Protein AF-A0AAW5TT42-F1 (afdb_monomer_lite)

pLDDT: mean 74.83, std 15.09, range [21.56, 93.44]

Structure (mmCIF, N/CA/C/O backbone):
data_AF-A0AAW5TT42-F1
#
_entry.id   AF-A0AAW5TT42-F1
#
loop_
_atom_site.group_PDB
_atom_site.id
_atom_site.type_symbol
_atom_site.label_atom_id
_atom_site.label_alt_id
_atom_site.label_comp_id
_atom_site.label_asym_id
_atom_site.label_entity_id
_atom_site.label_seq_id
_atom_site.pdbx_PDB_ins_code
_atom_site.Cartn_x
_atom_site.Cartn_y
_atom_site.Cartn_z
_atom_site.occupancy
_atom_site.B_iso_or_equiv
_atom_site.auth_seq_id
_atom_site.auth_comp_id
_atom_site.auth_asym_id
_atom_site.auth_atom_id
_atom_site.pdbx_PDB_model_num
ATOM 1 N N . MET A 1 1 ? 20.455 -39.032 -8.669 1.00 25.75 1 MET A N 1
ATOM 2 C CA . MET A 1 1 ? 20.281 -38.408 -9.997 1.00 25.75 1 MET A CA 1
ATOM 3 C C . MET A 1 1 ? 20.675 -36.947 -9.840 1.00 25.75 1 MET A C 1
ATOM 5 O O . MET A 1 1 ? 19.928 -36.200 -9.223 1.00 25.75 1 MET A O 1
ATOM 9 N N . LEU A 1 2 ? 21.902 -36.592 -10.230 1.00 21.56 2 LEU A N 1
ATOM 10 C CA . LEU A 1 2 ? 22.428 -35.228 -10.109 1.00 21.56 2 LEU A CA 1
ATOM 11 C C . LEU A 1 2 ? 21.665 -34.349 -11.104 1.00 21.56 2 LEU A C 1
ATOM 13 O O . LEU A 1 2 ? 21.761 -34.559 -12.312 1.00 21.56 2 LEU A O 1
ATOM 17 N N . ARG A 1 3 ? 20.821 -33.451 -10.590 1.00 27.52 3 ARG A N 1
ATOM 18 C CA . ARG A 1 3 ? 20.112 -32.472 -11.415 1.00 27.52 3 ARG A CA 1
ATOM 19 C C . ARG A 1 3 ? 21.132 -31.438 -11.877 1.00 27.52 3 ARG A C 1
ATOM 21 O O . ARG A 1 3 ? 21.896 -30.922 -11.074 1.00 27.52 3 ARG A O 1
ATOM 28 N N . TYR A 1 4 ? 21.160 -31.200 -13.180 1.00 29.39 4 TYR A N 1
ATOM 29 C CA . TYR A 1 4 ? 22.015 -30.207 -13.813 1.00 29.39 4 TYR A CA 1
ATOM 30 C C . TYR A 1 4 ? 21.526 -28.809 -13.401 1.00 29.39 4 TYR A C 1
ATOM 32 O O . TYR A 1 4 ? 20.490 -28.366 -13.896 1.00 29.39 4 TYR A O 1
ATOM 40 N N . GLU A 1 5 ? 22.231 -28.127 -12.501 1.00 37.03 5 GLU A N 1
ATOM 41 C CA . GLU A 1 5 ? 21.988 -26.713 -12.188 1.00 37.03 5 GLU A CA 1
ATOM 42 C C . GLU A 1 5 ? 22.697 -25.842 -13.245 1.00 37.03 5 GLU A C 1
ATOM 44 O O . GLU A 1 5 ? 23.899 -26.005 -13.456 1.00 37.03 5 GLU A O 1
ATOM 49 N N . PRO A 1 6 ? 21.995 -24.978 -14.003 1.00 43.75 6 PRO A N 1
ATOM 50 C CA . PRO A 1 6 ? 22.651 -24.056 -14.931 1.00 43.75 6 PRO A CA 1
ATOM 51 C C . PRO A 1 6 ? 23.451 -22.982 -14.175 1.00 43.75 6 PRO A C 1
ATOM 53 O O . PRO A 1 6 ? 22.920 -22.352 -13.269 1.00 43.75 6 PRO A O 1
ATOM 56 N N . GLU A 1 7 ? 24.694 -22.724 -14.594 1.00 54.62 7 GLU A N 1
ATOM 57 C CA . GLU A 1 7 ? 25.619 -21.787 -13.925 1.00 54.62 7 GLU A CA 1
ATOM 58 C C . GLU A 1 7 ? 25.230 -20.295 -14.036 1.00 54.62 7 GLU A C 1
ATOM 60 O O . GLU A 1 7 ? 25.733 -19.483 -13.266 1.00 54.62 7 GLU A O 1
ATOM 65 N N . ASN A 1 8 ? 24.353 -19.901 -14.975 1.00 61.50 8 ASN A N 1
ATOM 66 C CA . ASN A 1 8 ? 23.820 -18.535 -15.070 1.00 61.50 8 ASN A CA 1
ATOM 67 C C . ASN A 1 8 ? 22.490 -18.461 -15.856 1.00 61.50 8 ASN A C 1
ATOM 69 O O . ASN A 1 8 ? 22.114 -19.391 -16.578 1.00 61.50 8 ASN A O 1
ATOM 73 N N . ILE A 1 9 ? 21.795 -17.322 -15.732 1.00 66.75 9 ILE A N 1
ATOM 74 C CA . ILE A 1 9 ? 20.509 -17.033 -16.392 1.00 66.75 9 ILE A CA 1
ATOM 75 C C . ILE A 1 9 ? 20.561 -17.198 -17.912 1.00 66.75 9 I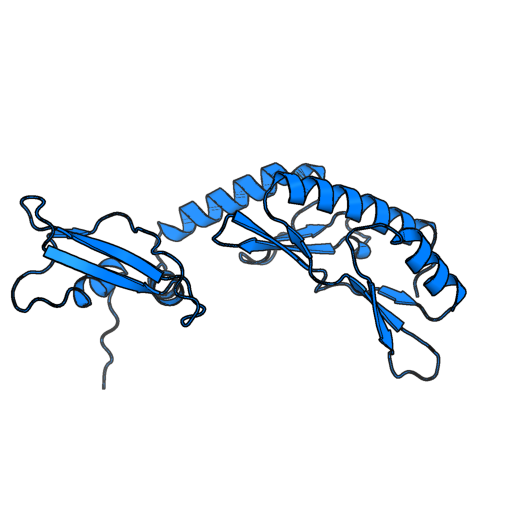LE A C 1
ATOM 77 O O . ILE A 1 9 ? 19.624 -17.721 -18.508 1.00 66.75 9 ILE A O 1
ATOM 81 N N . MET A 1 10 ? 21.681 -16.834 -18.537 1.00 63.88 10 MET A N 1
ATOM 82 C CA . MET A 1 10 ? 21.854 -16.931 -19.984 1.00 63.88 10 MET A CA 1
ATOM 83 C C . MET A 1 10 ? 21.899 -18.386 -20.443 1.00 63.88 10 MET A C 1
ATOM 85 O O . MET A 1 10 ? 21.169 -18.757 -21.351 1.00 63.88 10 MET A O 1
ATOM 89 N N . ASN A 1 11 ? 22.655 -19.247 -19.764 1.00 68.88 11 ASN A N 1
ATOM 90 C CA . ASN A 1 11 ? 22.711 -20.679 -20.054 1.00 68.88 11 ASN A CA 1
ATOM 91 C C . ASN A 1 11 ? 21.345 -21.353 -19.866 1.00 68.88 11 ASN A C 1
ATOM 93 O O . ASN A 1 11 ? 21.006 -22.284 -20.594 1.00 68.88 11 ASN A O 1
ATOM 97 N N . ALA A 1 12 ? 20.554 -20.887 -18.897 1.00 71.69 12 ALA A N 1
ATOM 98 C CA . ALA A 1 12 ? 19.204 -21.387 -18.665 1.00 71.69 12 ALA A CA 1
ATOM 99 C C . ALA A 1 12 ? 18.216 -20.922 -19.753 1.00 71.69 12 ALA A C 1
ATOM 101 O O . ALA A 1 12 ? 17.403 -21.721 -20.214 1.00 71.69 12 ALA A O 1
ATOM 102 N N . LEU A 1 13 ? 18.319 -19.667 -20.207 1.00 70.56 13 LEU A N 1
ATOM 103 C CA . LEU A 1 13 ? 17.523 -19.131 -21.317 1.00 70.56 13 LEU A CA 1
ATOM 104 C C . LEU A 1 13 ? 17.877 -19.802 -22.649 1.00 70.56 13 LEU A C 1
ATOM 106 O O . LEU A 1 13 ? 16.973 -20.182 -23.389 1.00 70.56 13 LEU A O 1
ATOM 110 N N . LEU A 1 14 ? 19.169 -20.007 -22.927 1.00 69.81 14 LEU A N 1
ATOM 111 C CA . LEU A 1 14 ? 19.671 -20.634 -24.155 1.00 69.81 14 LEU A CA 1
ATOM 112 C C . LEU A 1 14 ? 19.163 -22.075 -24.327 1.00 69.81 14 LEU A C 1
ATOM 114 O O . LEU A 1 14 ? 18.860 -22.478 -25.445 1.00 69.81 14 LEU A O 1
ATOM 118 N N . LYS A 1 15 ? 18.981 -22.826 -23.231 1.00 71.50 15 LYS A N 1
ATOM 119 C CA . LYS A 1 15 ? 18.387 -24.179 -23.254 1.00 71.50 15 LYS A CA 1
ATOM 120 C C . LYS A 1 15 ? 16.928 -24.215 -23.711 1.00 71.50 15 LYS A C 1
ATOM 122 O O . LYS A 1 15 ? 16.459 -25.272 -24.115 1.00 71.50 15 LYS A O 1
ATOM 127 N N . ASN A 1 16 ? 16.213 -23.095 -23.619 1.00 69.19 16 ASN A N 1
ATOM 128 C CA . ASN A 1 16 ? 14.803 -23.015 -23.997 1.00 69.19 16 ASN A CA 1
ATOM 129 C C . ASN A 1 16 ? 14.600 -22.623 -25.469 1.00 69.19 16 ASN A C 1
ATOM 131 O O . ASN A 1 16 ? 13.463 -22.623 -25.940 1.00 69.19 16 ASN A O 1
ATOM 135 N N . PHE A 1 17 ? 15.668 -22.299 -26.206 1.00 68.75 17 PHE A N 1
ATOM 136 C CA . PHE A 1 17 ? 15.601 -22.117 -27.654 1.00 68.75 17 PHE A CA 1
ATOM 137 C C . PHE A 1 17 ? 15.629 -23.501 -28.318 1.00 68.75 17 PHE A C 1
ATOM 139 O O . PHE A 1 17 ? 16.686 -24.084 -28.535 1.00 68.75 17 PHE A O 1
ATOM 146 N N . ASN A 1 18 ? 14.440 -24.050 -28.588 1.00 57.88 18 ASN A N 1
ATOM 147 C CA . ASN A 1 18 ? 14.251 -25.338 -29.261 1.00 57.88 18 ASN A CA 1
ATOM 148 C C . ASN A 1 18 ? 14.661 -25.259 -30.741 1.00 57.88 18 ASN A C 1
ATOM 150 O O . ASN A 1 18 ? 13.811 -25.099 -31.618 1.00 57.88 18 ASN A O 1
ATOM 154 N N . SER A 1 19 ? 15.946 -25.419 -31.040 1.00 55.06 19 SER A N 1
ATOM 155 C CA . SER A 1 19 ? 16.355 -25.862 -32.372 1.00 55.06 19 SER A CA 1
ATOM 156 C C . SER A 1 19 ? 17.513 -26.843 -32.260 1.00 55.06 19 SER A C 1
ATOM 158 O O . SER A 1 19 ? 18.465 -26.598 -31.521 1.00 55.06 19 SER A O 1
ATOM 160 N N . ASP A 1 20 ? 17.409 -27.958 -32.979 1.00 57.41 20 ASP A N 1
ATOM 161 C CA . ASP A 1 20 ? 18.360 -29.069 -32.911 1.00 57.41 20 ASP A CA 1
ATOM 162 C C . ASP A 1 20 ? 19.774 -28.715 -33.415 1.00 57.41 20 ASP A C 1
ATOM 164 O O . ASP A 1 20 ? 20.667 -29.530 -33.234 1.00 57.41 20 ASP A O 1
ATOM 168 N N . ASP A 1 21 ? 20.035 -27.516 -33.964 1.00 56.22 21 ASP A N 1
ATOM 169 C CA . ASP A 1 21 ? 21.347 -27.212 -34.570 1.00 56.22 21 ASP A CA 1
ATOM 170 C C . ASP A 1 21 ? 21.880 -25.769 -34.410 1.00 56.22 21 ASP A C 1
ATOM 172 O O . ASP A 1 21 ? 22.948 -25.455 -34.942 1.00 56.22 21 ASP A O 1
ATOM 176 N N . ALA A 1 22 ? 21.225 -24.871 -33.661 1.00 61.81 22 ALA A N 1
ATOM 177 C CA . ALA A 1 22 ? 21.775 -23.525 -33.447 1.00 61.81 22 ALA A CA 1
ATOM 178 C C . ALA A 1 22 ? 21.427 -22.924 -32.078 1.00 61.81 22 ALA A C 1
ATOM 180 O O . ALA A 1 22 ? 20.285 -22.558 -31.801 1.00 61.81 22 ALA A O 1
ATOM 181 N N . LEU A 1 23 ? 22.451 -22.760 -31.234 1.00 67.94 23 LEU A N 1
ATOM 182 C CA . LEU A 1 23 ? 22.373 -21.908 -30.049 1.00 67.94 23 LEU A CA 1
ATOM 183 C C . LEU A 1 23 ? 22.480 -20.429 -30.466 1.00 67.94 23 LEU A C 1
ATOM 185 O O . L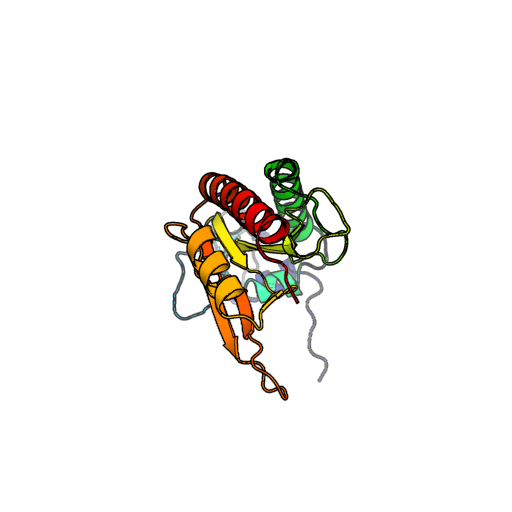EU A 1 23 ? 23.327 -20.105 -31.304 1.00 67.94 23 LEU A O 1
ATOM 189 N N . PRO A 1 24 ? 21.682 -19.521 -29.873 1.00 69.06 24 PRO A N 1
ATOM 190 C CA . PRO A 1 24 ? 21.819 -18.086 -30.110 1.00 69.06 24 PRO A CA 1
ATOM 191 C C . PRO A 1 24 ? 23.231 -17.584 -29.808 1.00 69.06 24 PRO A C 1
ATOM 193 O O . PRO A 1 24 ? 23.804 -17.916 -28.770 1.00 69.06 24 PRO A O 1
ATOM 196 N N . PHE A 1 25 ? 23.769 -16.735 -30.687 1.00 66.00 25 PHE A N 1
ATOM 197 C CA . PHE A 1 25 ? 25.016 -16.008 -30.434 1.00 66.00 25 PHE A CA 1
ATOM 198 C C . PHE A 1 25 ? 24.776 -14.814 -29.499 1.00 66.00 25 PHE A C 1
ATOM 200 O O . PHE A 1 25 ? 25.620 -14.478 -28.671 1.00 66.00 25 PHE A O 1
ATOM 207 N N . TYR A 1 26 ? 23.600 -14.191 -29.609 1.00 62.78 26 TYR A N 1
ATOM 208 C CA . TYR A 1 26 ? 23.146 -13.096 -28.755 1.00 62.78 26 TYR A CA 1
ATOM 209 C C . TYR A 1 26 ? 21.654 -13.253 -28.431 1.00 62.78 26 TYR A C 1
ATOM 211 O O . TYR A 1 26 ? 20.886 -13.778 -29.238 1.00 62.78 26 TYR A O 1
ATOM 219 N N . VAL A 1 27 ? 21.240 -12.786 -27.252 1.00 69.31 27 VAL A N 1
ATOM 220 C CA . VAL A 1 27 ? 19.839 -12.753 -26.809 1.00 69.31 27 VAL A CA 1
ATOM 221 C C . VAL A 1 27 ? 19.458 -11.301 -26.528 1.00 69.31 27 VAL A C 1
ATOM 223 O O . VAL A 1 27 ? 20.212 -10.593 -25.861 1.00 69.31 27 VAL A O 1
ATOM 226 N N . SER A 1 28 ? 18.311 -10.850 -27.041 1.00 68.19 28 SER A N 1
ATOM 227 C CA . SER A 1 28 ? 17.842 -9.472 -26.872 1.00 68.19 28 SER A CA 1
ATOM 228 C C . SER A 1 28 ? 17.591 -9.096 -25.414 1.00 68.19 28 SER A C 1
ATOM 230 O O . SER A 1 28 ? 17.398 -9.941 -24.539 1.00 68.19 28 SER A O 1
ATOM 232 N N . GLN A 1 29 ? 17.461 -7.787 -25.183 1.00 64.94 29 GLN A N 1
ATOM 233 C CA . GLN A 1 29 ? 16.677 -7.296 -24.052 1.00 64.94 29 GLN A CA 1
ATOM 234 C C . GLN A 1 29 ? 15.253 -7.869 -24.117 1.00 64.94 29 GLN A C 1
ATOM 236 O O . GLN A 1 29 ? 14.727 -8.124 -25.206 1.00 64.94 29 GLN A O 1
ATOM 241 N N . PHE A 1 30 ? 14.650 -8.107 -22.953 1.00 68.94 30 PHE A N 1
ATOM 242 C CA . PHE A 1 30 ? 13.333 -8.725 -22.885 1.00 68.94 30 PHE A CA 1
ATOM 243 C C . PHE A 1 30 ? 12.226 -7.770 -23.344 1.00 68.94 30 PHE A C 1
ATOM 245 O O . PHE A 1 30 ? 12.277 -6.564 -23.091 1.00 68.94 30 PHE A O 1
ATOM 252 N N . SER A 1 31 ? 11.185 -8.327 -23.952 1.00 71.06 31 SER A N 1
ATOM 253 C CA . SER A 1 31 ? 9.887 -7.680 -24.137 1.00 71.06 31 SER A CA 1
ATOM 254 C C . SER A 1 31 ? 8.887 -8.211 -23.111 1.00 71.06 31 SER A C 1
ATOM 256 O O . SER A 1 31 ? 8.963 -9.350 -22.649 1.00 71.06 31 SER A O 1
ATOM 258 N N . ILE A 1 32 ? 7.934 -7.362 -22.733 1.00 71.06 32 ILE A N 1
ATOM 259 C CA . ILE A 1 32 ? 6.822 -7.739 -21.861 1.00 71.06 32 ILE A CA 1
ATOM 260 C C . ILE A 1 32 ? 5.630 -8.076 -22.770 1.00 71.06 32 ILE A C 1
ATOM 262 O O . ILE A 1 32 ? 5.036 -7.153 -23.334 1.00 71.06 32 ILE A O 1
ATOM 266 N N . PRO A 1 33 ? 5.279 -9.361 -22.966 1.00 69.00 33 PRO A N 1
ATOM 267 C CA . PRO A 1 33 ? 4.091 -9.731 -23.722 1.00 69.00 33 PRO A CA 1
ATOM 268 C C . PRO A 1 33 ? 2.814 -9.254 -23.016 1.00 69.00 33 PRO A C 1
ATOM 270 O O . PRO A 1 33 ? 2.762 -9.134 -21.788 1.00 69.00 33 PRO A O 1
ATOM 273 N N . LEU A 1 34 ? 1.760 -9.015 -23.805 1.00 59.47 34 LEU A N 1
ATOM 274 C CA . LEU A 1 34 ? 0.417 -8.720 -23.297 1.00 59.47 34 LEU A CA 1
ATOM 275 C C . LEU A 1 34 ? -0.016 -9.812 -22.309 1.00 59.47 34 LEU A C 1
ATOM 277 O O . LEU A 1 34 ? 0.087 -11.006 -22.598 1.00 59.47 34 LEU A O 1
ATOM 281 N N . LYS A 1 35 ? -0.467 -9.382 -21.126 1.00 54.78 35 LYS A N 1
ATOM 282 C CA . LYS A 1 35 ? -0.752 -10.246 -19.977 1.00 54.78 35 LYS A CA 1
ATOM 283 C C . LYS A 1 35 ? -1.721 -11.365 -20.369 1.00 54.78 35 LYS A C 1
ATOM 285 O O . LYS A 1 35 ? -2.868 -11.106 -20.718 1.00 54.78 35 LYS A O 1
ATOM 290 N N . ASN A 1 36 ? -1.269 -12.613 -20.265 1.00 52.44 36 ASN A N 1
ATOM 291 C CA . ASN A 1 36 ? -2.160 -13.762 -20.330 1.00 52.44 36 ASN A CA 1
ATOM 292 C C . ASN A 1 36 ? -2.773 -13.963 -18.937 1.00 52.44 36 ASN A C 1
ATOM 294 O O . ASN A 1 36 ? -2.102 -14.441 -18.021 1.00 52.44 36 ASN A O 1
ATOM 298 N N . GLU A 1 37 ? -4.036 -13.564 -18.770 1.00 49.81 37 GLU A N 1
ATOM 299 C CA . GLU A 1 37 ? -4.767 -13.578 -17.490 1.00 49.81 37 GLU A CA 1
ATOM 300 C C . GLU A 1 37 ? -4.805 -14.957 -16.810 1.00 49.81 37 GLU A C 1
ATOM 302 O O . GLU A 1 37 ? -5.019 -15.047 -15.605 1.00 49.81 37 GLU A O 1
ATOM 307 N N . THR A 1 38 ? -4.539 -16.034 -17.555 1.00 51.28 38 THR A N 1
ATOM 308 C CA . THR A 1 38 ? -4.570 -17.413 -17.046 1.00 51.28 38 THR A CA 1
ATOM 309 C C . THR A 1 38 ? -3.343 -17.825 -16.231 1.00 51.28 38 THR A C 1
ATOM 311 O O . THR A 1 38 ? -3.438 -18.770 -15.451 1.00 51.28 38 THR A O 1
ATOM 314 N N . LEU A 1 39 ? -2.194 -17.157 -16.390 1.00 51.41 39 LEU A N 1
ATOM 315 C CA . LEU A 1 39 ? -0.928 -17.633 -15.811 1.00 51.41 39 LEU A CA 1
ATOM 316 C C . LEU A 1 39 ? -0.541 -16.960 -14.492 1.00 51.41 39 LEU A C 1
ATOM 318 O O . LEU A 1 39 ? 0.379 -17.447 -13.838 1.00 51.41 39 LEU A O 1
ATOM 322 N N . GLY A 1 40 ? -1.225 -15.881 -14.088 1.00 60.47 40 GLY A N 1
ATOM 323 C CA . GLY A 1 40 ? -1.015 -15.148 -12.824 1.00 60.47 40 GLY A CA 1
ATOM 324 C C . GLY A 1 40 ? 0.355 -14.471 -12.659 1.00 60.47 40 GLY A C 1
ATOM 325 O O . GLY A 1 40 ? 0.479 -13.503 -11.918 1.00 60.47 40 GLY A O 1
ATOM 326 N N . GLU A 1 41 ? 1.363 -14.939 -13.383 1.00 66.69 41 GLU A N 1
ATOM 327 C CA . GLU A 1 41 ? 2.764 -14.570 -13.285 1.00 66.69 41 GLU A CA 1
ATOM 328 C C . GLU A 1 41 ? 3.219 -13.815 -14.539 1.00 66.69 41 GLU A C 1
ATOM 330 O O . GLU A 1 41 ? 2.829 -14.155 -15.662 1.00 66.69 41 GLU A O 1
ATOM 335 N N . GLN A 1 42 ? 4.058 -12.793 -14.351 1.00 73.44 42 GLN A N 1
ATOM 336 C CA . GLN A 1 42 ? 4.617 -12.023 -15.455 1.00 73.44 42 GLN A CA 1
ATOM 337 C C . GLN A 1 42 ? 5.557 -12.902 -16.291 1.00 73.44 42 GLN A C 1
ATOM 339 O O . GLN A 1 42 ? 6.493 -13.519 -15.778 1.00 73.44 42 GLN A O 1
ATOM 344 N N . MET A 1 43 ? 5.305 -12.936 -17.599 1.00 78.38 43 MET A N 1
ATOM 345 C CA . MET A 1 43 ? 6.189 -13.562 -18.578 1.00 78.38 43 MET A CA 1
ATOM 346 C C . MET A 1 43 ? 7.089 -12.498 -19.204 1.00 78.38 43 MET A C 1
ATOM 348 O O . MET A 1 43 ? 6.674 -11.352 -19.366 1.00 78.38 43 MET A O 1
ATOM 352 N N . PHE A 1 44 ? 8.294 -12.893 -19.581 1.00 78.19 44 PHE A N 1
ATOM 353 C CA . PHE A 1 44 ? 9.271 -12.076 -20.285 1.00 78.19 44 PHE A CA 1
ATOM 354 C C . PHE A 1 44 ? 9.686 -12.823 -21.543 1.00 78.19 44 PHE A C 1
ATOM 356 O O . PHE A 1 44 ? 10.097 -13.982 -21.460 1.00 78.19 44 PHE A O 1
ATOM 363 N N . GLU A 1 45 ? 9.549 -12.180 -22.694 1.00 82.75 45 GLU A N 1
ATOM 364 C CA . GLU A 1 45 ? 9.946 -12.748 -23.977 1.00 82.75 45 GLU A CA 1
ATOM 365 C C . GLU A 1 45 ? 11.372 -12.312 -24.309 1.00 82.75 45 GLU A C 1
ATOM 367 O O . GLU A 1 45 ? 11.719 -11.135 -24.221 1.00 82.75 45 GLU A O 1
ATOM 372 N N . PHE A 1 46 ? 12.197 -13.270 -24.710 1.00 81.25 46 PHE A N 1
ATOM 373 C CA . PHE A 1 46 ? 13.562 -13.060 -25.167 1.00 81.25 46 PHE A CA 1
ATOM 374 C C . PHE A 1 46 ? 13.686 -13.555 -26.601 1.00 81.25 46 PHE A C 1
ATOM 376 O O . PHE A 1 46 ? 13.205 -14.643 -26.918 1.00 81.25 46 PHE A O 1
ATOM 383 N N . LYS A 1 47 ? 14.370 -12.797 -27.459 1.00 82.19 47 LYS A N 1
ATOM 384 C CA . LYS A 1 47 ? 14.657 -13.193 -28.841 1.00 82.19 47 LYS A CA 1
ATOM 385 C C . LYS A 1 47 ? 16.115 -13.589 -28.990 1.00 82.19 47 LYS A C 1
ATOM 387 O O . LYS A 1 47 ? 16.999 -12.901 -28.485 1.00 82.19 47 LYS A O 1
ATOM 392 N N . GLY A 1 48 ? 16.361 -14.699 -29.669 1.00 79.94 48 GLY A N 1
ATOM 393 C CA . GLY A 1 48 ? 17.693 -15.207 -29.968 1.00 79.94 48 GLY A CA 1
ATOM 394 C C . GLY A 1 48 ? 18.102 -14.816 -31.380 1.00 79.94 48 GLY A C 1
ATOM 395 O O . GLY A 1 48 ? 17.291 -14.910 -32.300 1.00 79.94 48 GLY A O 1
ATOM 396 N N . TYR A 1 49 ? 19.357 -14.414 -31.550 1.00 78.62 49 TYR A N 1
ATOM 397 C CA . TYR A 1 49 ? 19.932 -14.027 -32.834 1.00 78.62 49 TYR A CA 1
ATOM 398 C C . TYR A 1 49 ? 21.197 -14.829 -33.124 1.00 78.62 49 TYR A C 1
ATOM 400 O O . TYR A 1 49 ? 21.961 -15.159 -32.209 1.00 78.62 49 TYR A O 1
ATOM 408 N N . ASP A 1 50 ? 21.430 -15.132 -34.397 1.00 78.94 50 ASP A N 1
ATOM 409 C CA . ASP A 1 50 ? 22.697 -15.698 -34.850 1.00 78.94 50 ASP A CA 1
ATOM 410 C C . ASP A 1 50 ? 23.811 -14.634 -34.930 1.00 78.94 50 ASP A C 1
ATOM 412 O O . ASP A 1 50 ? 23.631 -13.458 -34.606 1.00 78.94 50 ASP A O 1
ATOM 416 N N . LYS A 1 51 ? 25.002 -15.061 -35.361 1.00 78.12 51 LYS A N 1
ATOM 417 C CA . LYS A 1 51 ? 26.182 -14.194 -35.522 1.00 78.12 51 LYS A CA 1
ATOM 418 C C . LYS A 1 51 ? 25.996 -13.079 -36.566 1.00 78.12 51 LYS A C 1
ATOM 420 O O . LYS A 1 51 ? 26.781 -12.135 -36.576 1.00 78.12 51 LYS A O 1
ATOM 425 N N . GLU A 1 52 ? 25.022 -13.217 -37.464 1.00 79.94 52 GLU A N 1
ATOM 426 C CA . GLU A 1 52 ? 24.716 -12.264 -38.537 1.00 79.94 52 GLU A CA 1
ATOM 427 C C . GLU A 1 52 ? 23.573 -11.316 -38.135 1.00 79.94 52 GLU A C 1
ATOM 429 O O . GLU A 1 52 ? 23.246 -10.388 -38.874 1.00 79.94 52 GLU A O 1
ATOM 434 N N . GLY A 1 53 ? 23.007 -11.497 -36.934 1.00 74.62 53 GLY A N 1
ATOM 435 C CA . GLY A 1 53 ? 21.910 -10.691 -36.406 1.00 74.62 53 GLY A CA 1
ATOM 436 C C . GLY A 1 53 ? 20.533 -11.136 -36.896 1.00 74.62 53 GLY A C 1
ATOM 437 O O . GLY A 1 53 ? 19.580 -10.363 -36.799 1.00 74.62 53 GLY A O 1
ATOM 438 N N . ILE A 1 54 ? 20.406 -12.358 -37.418 1.00 79.88 54 ILE A N 1
ATOM 439 C CA . ILE A 1 54 ? 19.132 -12.929 -37.864 1.00 79.88 54 ILE A CA 1
ATOM 440 C C . ILE A 1 54 ? 18.438 -13.583 -36.667 1.00 79.88 54 ILE A C 1
ATOM 442 O O . ILE A 1 54 ? 19.057 -14.343 -35.925 1.00 79.88 54 ILE A O 1
ATOM 446 N N . GLU A 1 55 ? 17.154 -13.276 -36.460 1.00 84.50 55 GLU A N 1
ATOM 447 C CA . GLU A 1 55 ? 16.342 -13.877 -35.396 1.00 84.50 55 GLU A CA 1
ATOM 448 C C . GLU A 1 55 ? 16.160 -15.378 -35.662 1.00 84.50 55 GLU A C 1
ATOM 450 O O . GLU A 1 55 ? 15.598 -15.769 -36.684 1.00 84.50 55 GLU A O 1
ATOM 455 N N . ILE A 1 56 ? 16.627 -16.214 -34.735 1.00 82.19 56 ILE A N 1
ATOM 456 C CA . ILE A 1 56 ? 16.536 -17.679 -34.829 1.00 82.19 56 ILE A CA 1
ATOM 457 C C . ILE A 1 56 ? 15.427 -18.263 -33.948 1.00 82.19 56 ILE A C 1
ATOM 459 O O . ILE A 1 56 ? 15.085 -19.436 -34.080 1.00 82.19 56 ILE A O 1
ATOM 463 N N . GLY A 1 57 ? 14.843 -17.458 -33.056 1.00 83.06 57 GLY A N 1
ATOM 464 C CA . GLY A 1 57 ? 13.682 -17.856 -32.268 1.00 83.06 57 GLY A CA 1
ATOM 465 C C . GLY A 1 57 ? 13.388 -16.922 -31.102 1.00 83.06 57 GLY A C 1
ATOM 466 O O . GLY A 1 57 ? 14.091 -15.934 -30.879 1.00 83.06 57 GLY A O 1
ATOM 467 N N . SER A 1 58 ? 12.369 -17.278 -30.323 1.00 82.56 58 SER A N 1
ATOM 468 C CA . SER A 1 58 ? 12.040 -16.624 -29.060 1.00 82.56 58 SER A CA 1
ATOM 469 C C . SER A 1 58 ? 11.784 -17.641 -27.949 1.00 82.56 58 SER A C 1
ATOM 471 O O . SER A 1 58 ? 11.388 -18.782 -28.200 1.00 82.56 58 SER A O 1
ATOM 473 N N . CYS A 1 59 ? 12.030 -17.235 -26.705 1.00 79.88 59 CYS A N 1
ATOM 474 C CA . CYS A 1 59 ? 11.678 -18.008 -25.523 1.00 79.88 59 CYS A CA 1
ATOM 475 C C . CYS A 1 59 ? 10.979 -17.120 -24.492 1.00 79.88 59 CYS A C 1
ATOM 477 O O . CYS A 1 59 ? 11.247 -15.925 -24.386 1.00 79.88 59 CYS A O 1
ATOM 479 N N . ASN A 1 60 ? 10.064 -17.717 -23.730 1.00 82.12 60 ASN A N 1
ATOM 480 C CA . ASN A 1 60 ? 9.356 -17.035 -22.656 1.00 82.12 60 ASN A CA 1
ATOM 481 C C . ASN A 1 60 ? 9.874 -17.535 -21.310 1.00 82.12 60 ASN A C 1
ATOM 483 O O . ASN A 1 60 ? 9.894 -18.742 -21.061 1.00 82.12 60 ASN A O 1
ATOM 487 N N . ALA A 1 61 ? 10.240 -16.613 -20.428 1.00 76.94 61 ALA A N 1
ATOM 488 C CA . ALA A 1 61 ? 10.650 -16.915 -19.068 1.00 76.94 61 ALA A CA 1
ATOM 489 C C . ALA A 1 61 ? 9.685 -16.289 -18.064 1.00 76.94 61 ALA A C 1
ATOM 491 O O . ALA A 1 61 ? 9.218 -15.165 -18.229 1.00 76.94 61 ALA A O 1
ATOM 492 N N . LYS A 1 62 ? 9.395 -17.040 -17.008 1.00 80.56 62 LYS A N 1
ATOM 493 C CA . LYS A 1 62 ? 8.616 -16.573 -15.863 1.00 80.56 62 LYS A CA 1
ATOM 494 C C . LYS A 1 62 ? 9.441 -15.616 -15.009 1.00 80.56 62 LYS A C 1
ATOM 496 O O . LYS A 1 62 ? 10.648 -15.811 -14.870 1.00 80.56 62 LYS A O 1
ATOM 501 N N . GLU A 1 63 ? 8.795 -14.650 -14.368 1.00 72.44 63 GLU A N 1
ATOM 502 C CA . GLU A 1 63 ? 9.457 -13.771 -13.399 1.00 72.44 63 GLU A CA 1
ATOM 503 C C . GLU A 1 63 ? 10.174 -14.557 -12.294 1.00 72.44 63 GLU A C 1
ATOM 505 O O . GLU A 1 63 ? 11.336 -14.277 -12.006 1.00 72.44 63 GLU A O 1
ATOM 510 N N . SER A 1 64 ? 9.536 -15.586 -11.722 1.00 70.81 64 SER A N 1
ATOM 511 C CA . SER A 1 64 ? 10.165 -16.436 -10.700 1.00 70.81 64 SER A CA 1
ATOM 512 C C . SER A 1 64 ? 11.409 -17.156 -11.215 1.00 70.81 64 SER A C 1
ATOM 514 O O . SER A 1 64 ? 12.377 -17.305 -10.475 1.00 70.81 64 SER A O 1
ATOM 516 N N . PHE A 1 65 ? 11.417 -17.564 -12.487 1.00 73.62 65 PHE A N 1
ATOM 517 C CA . PHE A 1 65 ? 12.577 -18.179 -13.129 1.00 73.62 65 PHE A CA 1
ATOM 518 C C . PHE A 1 65 ? 13.715 -17.169 -13.288 1.00 73.62 65 PHE A C 1
ATOM 520 O O . PHE A 1 65 ? 14.859 -17.479 -12.965 1.00 73.62 65 PHE A O 1
ATOM 527 N N . LEU A 1 66 ? 13.409 -15.946 -13.732 1.00 70.56 66 LEU A N 1
ATOM 528 C CA . LEU A 1 66 ? 14.418 -14.894 -13.827 1.00 70.56 66 LEU A CA 1
ATOM 529 C C . LEU A 1 66 ? 14.974 -14.546 -12.447 1.00 70.56 66 LEU A C 1
ATOM 531 O O . LEU A 1 66 ? 16.186 -14.482 -12.309 1.00 70.56 66 LEU A O 1
ATOM 535 N N . ARG A 1 67 ? 14.121 -14.425 -11.422 1.00 64.56 67 ARG A N 1
ATOM 536 C CA . ARG A 1 67 ? 14.533 -14.209 -10.024 1.00 64.56 67 ARG A CA 1
ATOM 537 C C . ARG A 1 67 ? 15.406 -15.346 -9.485 1.00 64.56 67 ARG A C 1
ATOM 539 O O . ARG A 1 67 ? 16.387 -15.092 -8.797 1.00 64.56 67 ARG A O 1
ATOM 546 N N . TYR A 1 68 ? 15.080 -16.593 -9.828 1.00 64.00 68 TYR A N 1
ATOM 547 C CA . TYR A 1 68 ? 15.854 -17.772 -9.428 1.00 64.00 68 TYR A CA 1
ATOM 548 C C . TYR A 1 68 ? 17.277 -17.754 -10.008 1.00 64.00 68 TYR A C 1
ATOM 550 O O . TYR A 1 68 ? 18.226 -18.119 -9.318 1.00 64.00 68 TYR A O 1
ATOM 558 N N . PHE A 1 69 ? 17.444 -17.279 -11.247 1.00 59.38 69 PHE A N 1
ATOM 559 C CA . PHE A 1 69 ? 18.752 -17.175 -11.903 1.00 59.38 69 PHE A CA 1
ATOM 560 C C . PHE A 1 69 ? 19.418 -15.790 -11.792 1.00 59.38 69 PHE A C 1
ATOM 562 O O . PHE A 1 69 ? 20.574 -15.644 -12.190 1.00 59.38 69 PHE A O 1
ATOM 569 N N . SER A 1 70 ? 18.737 -14.773 -11.253 1.00 55.38 70 SER A N 1
ATOM 570 C CA . SER A 1 70 ? 19.237 -13.393 -11.157 1.00 55.38 70 SER A CA 1
ATOM 571 C C . SER A 1 70 ? 20.187 -13.144 -9.990 1.00 55.38 70 SER A C 1
ATOM 573 O O . SER A 1 70 ? 20.464 -11.986 -9.680 1.00 55.38 70 SER A O 1
ATOM 575 N N . LEU A 1 71 ? 20.734 -14.185 -9.361 1.00 48.31 71 LEU A N 1
ATOM 576 C CA . LEU A 1 71 ? 21.748 -14.065 -8.307 1.00 48.31 71 LEU A CA 1
ATOM 577 C C . LEU A 1 71 ? 23.115 -13.538 -8.809 1.00 48.31 71 LEU A C 1
ATOM 579 O O . LEU A 1 71 ? 24.154 -13.832 -8.226 1.00 48.31 71 LEU A O 1
ATOM 583 N N . SER A 1 72 ? 23.159 -12.731 -9.877 1.00 46.69 72 SER A N 1
ATOM 584 C CA . SER A 1 72 ? 24.313 -11.871 -10.187 1.00 46.69 72 SER A CA 1
ATOM 585 C C . SER A 1 72 ? 23.960 -10.719 -11.156 1.00 46.69 72 SER A C 1
ATOM 587 O O . SER A 1 72 ? 24.108 -10.809 -12.372 1.00 46.69 72 SER A O 1
ATOM 589 N N . ASN A 1 73 ? 23.543 -9.592 -10.571 1.00 48.75 73 ASN A N 1
ATOM 590 C CA . ASN A 1 73 ? 23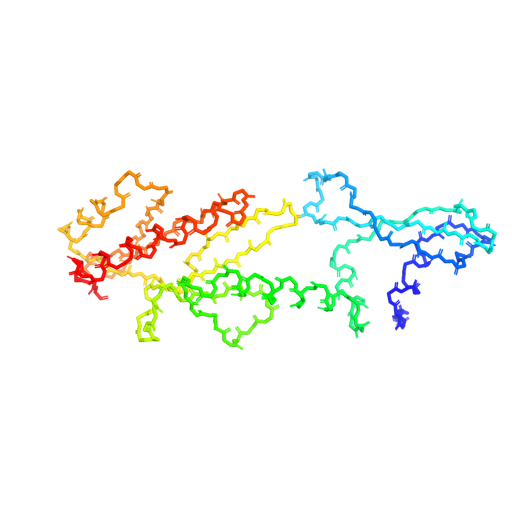.874 -8.204 -10.956 1.00 48.75 73 ASN A CA 1
ATOM 591 C C . ASN A 1 73 ? 22.939 -7.347 -11.840 1.00 48.75 73 ASN A C 1
ATOM 593 O O . ASN A 1 73 ? 22.882 -6.159 -11.574 1.00 48.75 73 ASN A O 1
ATOM 597 N N . GLN A 1 74 ? 22.154 -7.826 -12.815 1.00 46.47 74 GLN A N 1
ATOM 598 C CA . GLN A 1 74 ? 21.402 -6.872 -13.684 1.00 46.47 74 GLN A CA 1
ATOM 599 C C . GLN A 1 74 ? 19.970 -6.534 -13.228 1.00 46.47 74 GLN A C 1
ATOM 601 O O . GLN A 1 74 ? 19.530 -5.391 -13.342 1.00 46.47 74 GLN A O 1
ATOM 606 N N . LEU A 1 75 ? 19.226 -7.509 -12.699 1.00 46.28 75 LEU A N 1
ATOM 607 C CA . LEU A 1 75 ? 17.870 -7.279 -12.171 1.00 46.28 75 LEU A CA 1
ATOM 608 C C . LEU A 1 75 ? 17.890 -6.572 -10.808 1.00 46.28 75 LEU A C 1
ATOM 610 O O . LEU A 1 75 ? 16.958 -5.835 -10.488 1.00 46.28 75 LEU A O 1
ATOM 614 N N . ILE A 1 76 ? 18.974 -6.756 -10.048 1.00 51.84 76 ILE A N 1
ATOM 615 C CA . ILE A 1 76 ? 19.217 -6.061 -8.780 1.00 51.84 76 ILE A CA 1
ATOM 616 C C . ILE A 1 76 ? 19.353 -4.556 -9.047 1.00 51.84 76 ILE A C 1
ATOM 618 O O . ILE A 1 76 ? 18.628 -3.777 -8.442 1.00 51.84 76 ILE A O 1
ATOM 622 N N . ASP A 1 77 ? 20.156 -4.144 -10.035 1.00 50.03 77 ASP A N 1
ATOM 623 C CA . ASP A 1 77 ? 20.384 -2.723 -10.340 1.00 50.03 77 ASP A CA 1
ATOM 624 C C . ASP A 1 77 ? 19.108 -1.968 -10.755 1.00 50.03 77 ASP A C 1
ATOM 626 O O . ASP A 1 77 ? 18.882 -0.835 -10.329 1.00 50.03 77 ASP A O 1
ATOM 630 N N . VAL A 1 78 ? 18.241 -2.578 -11.574 1.00 54.97 78 VAL A N 1
ATOM 631 C CA . VAL A 1 78 ? 16.991 -1.934 -12.027 1.00 54.97 78 VAL A CA 1
ATOM 632 C C . VAL A 1 78 ? 15.966 -1.834 -10.896 1.00 54.97 78 VAL A C 1
ATOM 634 O O . VAL A 1 78 ? 15.271 -0.822 -10.786 1.00 54.97 78 VAL A O 1
ATOM 637 N N . THR A 1 79 ? 15.878 -2.864 -10.054 1.00 58.66 79 THR A N 1
ATOM 638 C CA . THR A 1 79 ? 14.962 -2.891 -8.904 1.00 58.66 79 THR A CA 1
ATOM 639 C C . THR A 1 79 ? 15.406 -1.879 -7.852 1.00 58.66 79 THR A C 1
ATOM 641 O O . THR A 1 79 ? 14.623 -1.014 -7.470 1.00 58.66 79 THR A O 1
ATOM 644 N N . LEU A 1 80 ? 16.696 -1.876 -7.513 1.00 62.56 80 LEU A N 1
ATOM 645 C CA . LEU A 1 80 ? 17.298 -0.968 -6.536 1.00 62.56 80 LEU A CA 1
ATOM 646 C C . LEU A 1 80 ? 17.247 0.499 -6.998 1.00 62.56 80 LEU A C 1
ATOM 648 O O . LEU A 1 80 ? 17.020 1.411 -6.199 1.00 62.56 80 LEU A O 1
ATOM 652 N N . LYS A 1 81 ? 17.376 0.747 -8.310 1.00 65.75 81 LYS A N 1
ATOM 653 C CA . LYS A 1 81 ? 17.170 2.080 -8.895 1.00 65.75 81 LYS A CA 1
ATOM 654 C C . LYS A 1 81 ? 15.717 2.545 -8.768 1.00 65.75 81 LYS A C 1
ATOM 656 O O . LYS A 1 81 ? 15.491 3.664 -8.315 1.00 65.75 81 LYS A O 1
ATOM 661 N N . ARG A 1 82 ? 14.740 1.701 -9.120 1.00 66.94 82 ARG A N 1
ATOM 662 C CA . ARG A 1 82 ? 13.306 2.023 -8.967 1.00 66.94 82 ARG A CA 1
ATOM 663 C C . ARG A 1 82 ? 12.925 2.242 -7.506 1.00 66.94 82 ARG A C 1
ATOM 665 O O . ARG A 1 82 ? 12.163 3.156 -7.210 1.00 66.94 82 ARG A O 1
ATOM 672 N N . GLU A 1 83 ? 13.477 1.439 -6.603 1.00 69.44 83 GLU A N 1
ATOM 673 C CA . GLU A 1 83 ? 13.311 1.602 -5.160 1.00 69.44 83 GLU A CA 1
ATOM 674 C C . GLU A 1 83 ? 13.836 2.949 -4.682 1.00 69.44 83 GLU A C 1
ATOM 676 O O . GLU A 1 83 ? 13.136 3.668 -3.975 1.00 69.44 83 GLU A O 1
ATOM 681 N N . THR A 1 84 ? 15.047 3.314 -5.100 1.00 74.62 84 THR A N 1
ATOM 682 C CA . THR A 1 84 ? 15.662 4.594 -4.737 1.00 74.62 84 THR A CA 1
ATOM 683 C C . THR A 1 84 ? 14.847 5.770 -5.278 1.00 74.62 84 THR A C 1
ATOM 685 O O . THR A 1 84 ? 14.584 6.721 -4.546 1.00 74.62 84 THR A O 1
ATOM 688 N N . GLU A 1 85 ? 14.397 5.698 -6.534 1.00 79.56 85 GLU A N 1
ATOM 689 C CA . GLU A 1 85 ? 13.556 6.726 -7.159 1.00 79.56 85 GLU A CA 1
ATOM 690 C C . GLU A 1 85 ? 12.198 6.868 -6.458 1.00 79.56 85 GLU A C 1
ATOM 692 O O . GLU A 1 85 ? 11.749 7.991 -6.223 1.00 79.56 85 GLU A O 1
ATOM 697 N N . LEU A 1 86 ? 11.558 5.757 -6.073 1.00 78.38 86 LEU A N 1
ATOM 698 C CA . LEU A 1 86 ? 10.291 5.780 -5.339 1.00 78.38 86 LEU A CA 1
ATOM 699 C C . LEU A 1 86 ? 10.470 6.339 -3.922 1.00 78.38 86 LEU A C 1
ATOM 701 O O . LEU A 1 86 ? 9.690 7.197 -3.505 1.00 78.38 86 LEU A O 1
ATOM 705 N N . LYS A 1 87 ? 11.519 5.909 -3.205 1.00 81.56 87 LYS A N 1
ATOM 706 C CA . LYS A 1 87 ? 11.856 6.427 -1.870 1.00 81.56 87 LYS A CA 1
ATOM 707 C C . LYS A 1 87 ? 12.094 7.935 -1.916 1.00 81.56 87 LYS A C 1
ATOM 709 O O . LYS A 1 87 ? 11.521 8.677 -1.124 1.00 81.56 87 LYS A O 1
ATOM 714 N N . GLU A 1 88 ? 12.866 8.402 -2.892 1.00 82.69 88 GLU A N 1
ATOM 715 C CA . GLU A 1 88 ? 13.128 9.827 -3.100 1.00 82.69 88 GLU A CA 1
ATOM 716 C C . GLU A 1 88 ? 11.855 10.602 -3.474 1.00 82.69 88 GLU A C 1
ATOM 718 O O . GLU A 1 88 ? 11.623 11.700 -2.966 1.00 82.69 88 GLU A O 1
ATOM 723 N N . ALA A 1 89 ? 10.992 10.030 -4.320 1.00 83.62 89 ALA A N 1
ATOM 724 C CA . ALA A 1 89 ? 9.743 10.663 -4.739 1.00 83.62 89 ALA A CA 1
ATOM 725 C C . ALA A 1 89 ? 8.715 10.802 -3.606 1.00 83.62 89 ALA A C 1
ATOM 727 O O . ALA A 1 89 ? 7.836 11.666 -3.700 1.00 83.62 89 ALA A O 1
ATOM 728 N N . LEU A 1 90 ? 8.806 9.953 -2.579 1.00 84.25 90 LEU A N 1
ATOM 729 C CA . LEU A 1 90 ? 7.852 9.869 -1.473 1.00 84.25 90 LEU A CA 1
ATOM 730 C C . LEU A 1 90 ? 8.417 10.340 -0.124 1.00 84.25 90 LEU A C 1
ATOM 732 O O . LEU A 1 90 ? 7.661 10.439 0.837 1.00 84.25 90 LEU A O 1
ATOM 736 N N . LYS A 1 91 ? 9.702 10.698 -0.040 1.00 84.06 91 LYS A N 1
ATOM 737 C CA . LYS A 1 91 ? 10.379 11.102 1.209 1.00 84.06 91 LYS A CA 1
ATOM 738 C C . LYS A 1 91 ? 9.687 12.212 2.008 1.00 84.06 91 LYS A C 1
ATOM 740 O O . LYS A 1 91 ? 9.911 12.346 3.204 1.00 84.06 91 LYS A O 1
ATOM 745 N N . GLU A 1 92 ? 8.885 13.049 1.350 1.00 83.88 92 GLU A N 1
ATOM 746 C CA . GLU A 1 92 ? 8.166 14.151 1.998 1.00 83.88 92 GLU A CA 1
ATOM 747 C C . GLU A 1 92 ? 6.937 13.689 2.792 1.00 83.88 92 GLU A C 1
ATOM 749 O O . GLU A 1 92 ? 6.493 14.413 3.676 1.00 83.88 92 GLU A O 1
ATOM 754 N N . TYR A 1 93 ? 6.401 12.496 2.509 1.00 80.62 93 TYR A N 1
ATOM 755 C CA . TYR A 1 93 ? 5.202 11.980 3.178 1.00 80.62 93 TYR A CA 1
ATOM 756 C C . TYR A 1 93 ? 5.527 11.100 4.388 1.00 80.62 93 TYR A C 1
ATOM 758 O O . TYR A 1 93 ? 4.610 10.721 5.108 1.00 80.62 93 TYR A O 1
ATOM 766 N N . GLY A 1 94 ? 6.792 10.718 4.593 1.00 75.06 94 GLY A N 1
ATOM 767 C CA . GLY A 1 94 ? 7.141 9.738 5.615 1.00 75.06 94 GLY A CA 1
ATOM 768 C C . GLY A 1 94 ? 8.538 9.144 5.480 1.00 75.06 94 GLY A C 1
ATOM 769 O O . GLY A 1 94 ? 9.273 9.438 4.537 1.00 75.06 94 GLY A O 1
ATOM 770 N N . ASN A 1 95 ? 8.888 8.285 6.436 1.00 77.06 95 ASN A N 1
ATOM 771 C CA . ASN A 1 95 ? 10.172 7.584 6.472 1.00 77.06 95 ASN A CA 1
ATOM 772 C C . ASN A 1 95 ? 9.993 6.116 6.079 1.00 77.06 95 ASN A C 1
ATOM 774 O O . ASN A 1 95 ? 9.040 5.475 6.516 1.00 77.06 95 ASN A O 1
ATOM 778 N N . PHE A 1 96 ? 10.927 5.580 5.297 1.00 73.62 96 PHE A N 1
ATOM 779 C CA . PHE A 1 96 ? 10.960 4.158 4.955 1.00 73.62 96 PHE A CA 1
ATOM 780 C C . PHE A 1 96 ? 11.688 3.360 6.038 1.00 73.62 96 PHE A C 1
ATOM 782 O O . PHE A 1 96 ? 12.689 3.845 6.577 1.00 73.62 96 PHE A O 1
ATOM 789 N N . SER A 1 97 ? 11.211 2.153 6.355 1.00 66.94 97 SER A N 1
ATOM 790 C CA . SER A 1 97 ? 11.925 1.270 7.283 1.00 66.94 97 SER A CA 1
ATOM 791 C C . SER A 1 97 ? 13.209 0.718 6.645 1.00 66.94 97 SER A C 1
ATOM 793 O O . SER A 1 97 ? 13.369 0.676 5.422 1.00 66.94 97 SER A O 1
ATOM 795 N N . ALA A 1 98 ? 14.180 0.378 7.495 1.00 57.50 98 ALA A N 1
ATOM 796 C CA . ALA A 1 98 ? 15.502 -0.087 7.076 1.00 57.50 98 ALA A CA 1
ATOM 797 C C . ALA A 1 98 ? 15.572 -1.611 6.861 1.00 57.50 98 ALA A C 1
ATOM 799 O O . ALA A 1 98 ? 16.632 -2.112 6.494 1.00 57.50 98 ALA A O 1
ATOM 800 N N . GLU A 1 99 ? 14.478 -2.339 7.107 1.00 54.22 99 GLU A N 1
ATOM 801 C CA . GLU A 1 99 ? 14.454 -3.803 7.130 1.00 54.22 99 GLU A CA 1
ATOM 802 C C . GLU A 1 99 ? 13.497 -4.353 6.051 1.00 54.22 99 GLU A C 1
ATOM 804 O O . GLU A 1 99 ? 12.312 -4.035 6.046 1.00 54.22 99 GLU A O 1
ATOM 809 N N . ASP A 1 100 ? 14.053 -5.202 5.177 1.00 46.75 100 ASP A N 1
ATOM 810 C CA . ASP A 1 100 ? 13.469 -5.984 4.068 1.00 46.75 100 ASP A CA 1
ATOM 811 C C . ASP A 1 100 ? 13.351 -5.358 2.655 1.00 46.75 100 ASP A C 1
ATOM 813 O O . ASP A 1 100 ? 12.500 -4.527 2.344 1.00 46.75 100 ASP A O 1
ATOM 817 N N . ASP A 1 101 ? 14.153 -5.921 1.737 1.00 49.72 101 ASP A N 1
ATOM 818 C CA . ASP A 1 101 ? 14.343 -5.588 0.309 1.00 49.72 101 ASP A CA 1
ATOM 819 C C . ASP A 1 101 ? 13.146 -5.932 -0.617 1.00 49.72 101 ASP A C 1
ATOM 821 O O . ASP A 1 101 ? 13.316 -6.191 -1.808 1.00 49.72 101 ASP A O 1
ATOM 825 N N . SER A 1 102 ? 11.912 -6.012 -0.109 1.00 47.44 102 SER A N 1
ATOM 826 C CA . SER A 1 102 ? 10.751 -6.318 -0.976 1.00 47.44 102 SER A CA 1
ATOM 827 C C . SER A 1 102 ? 9.431 -5.649 -0.601 1.00 47.44 102 SER A C 1
ATOM 829 O O . SER A 1 102 ? 8.474 -5.723 -1.375 1.00 47.44 102 SER A O 1
ATOM 831 N N . LEU A 1 103 ? 9.375 -4.965 0.542 1.00 56.81 103 LEU A N 1
ATOM 832 C CA . LEU A 1 103 ? 8.193 -4.270 1.040 1.00 56.81 103 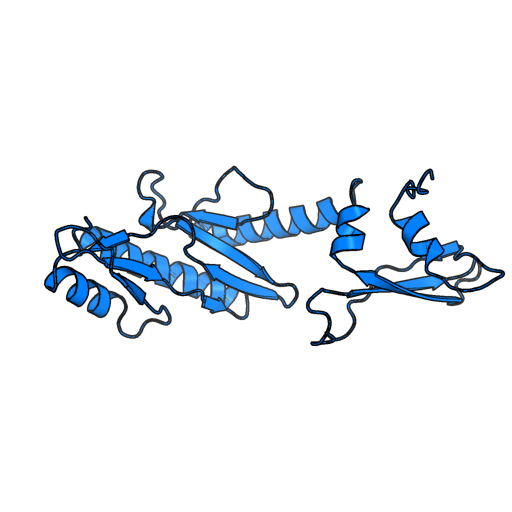LEU A CA 1
ATOM 833 C C . LEU A 1 103 ? 8.555 -2.810 1.309 1.00 56.81 103 LEU A C 1
ATOM 835 O O . LEU A 1 103 ? 9.410 -2.522 2.142 1.00 56.81 103 LEU A O 1
ATOM 839 N N . PHE A 1 104 ? 7.898 -1.873 0.619 1.00 70.12 104 PHE A N 1
ATOM 840 C CA . PHE A 1 104 ? 8.051 -0.452 0.931 1.00 70.12 104 PHE A CA 1
ATOM 841 C C . PHE A 1 104 ? 7.162 -0.108 2.116 1.00 70.12 104 PHE A C 1
ATOM 843 O O . PHE A 1 104 ? 6.057 0.410 1.959 1.00 70.12 104 PHE A O 1
ATOM 850 N N . GLU A 1 105 ? 7.647 -0.422 3.304 1.00 71.62 105 GLU A N 1
ATOM 851 C CA . GLU A 1 105 ? 7.031 0.045 4.531 1.00 71.62 105 GLU A CA 1
ATOM 852 C C . GLU A 1 105 ? 7.382 1.517 4.735 1.00 71.62 105 GLU A C 1
ATOM 854 O O . GLU A 1 105 ? 8.549 1.922 4.723 1.00 71.62 105 GLU A O 1
ATOM 859 N N . MET A 1 106 ? 6.345 2.320 4.914 1.00 77.12 106 MET A N 1
ATOM 860 C CA . MET A 1 106 ? 6.423 3.756 5.061 1.00 77.12 106 MET A CA 1
ATOM 861 C C . MET A 1 106 ? 5.665 4.177 6.312 1.00 77.12 106 MET A C 1
ATOM 863 O O . MET A 1 106 ? 4.490 3.853 6.481 1.00 77.12 106 MET A O 1
ATOM 867 N N . ASN A 1 107 ? 6.318 4.949 7.174 1.00 76.75 107 ASN A N 1
ATOM 868 C CA . ASN A 1 107 ? 5.644 5.610 8.277 1.00 76.75 107 ASN A CA 1
ATOM 869 C C . ASN A 1 107 ? 5.201 7.008 7.845 1.00 76.75 107 ASN A C 1
ATOM 871 O O . ASN A 1 107 ? 6.039 7.897 7.686 1.00 76.75 107 ASN A O 1
ATOM 875 N N . LEU A 1 108 ? 3.889 7.199 7.679 1.00 77.12 108 LEU A N 1
ATOM 876 C CA . LEU A 1 108 ? 3.279 8.501 7.374 1.00 77.12 108 LEU A CA 1
ATOM 877 C C . LEU A 1 108 ? 3.365 9.504 8.530 1.00 77.12 108 LEU A C 1
ATOM 879 O O . LEU A 1 108 ? 3.078 10.688 8.347 1.00 77.12 108 LEU A O 1
ATOM 883 N N . ASN A 1 109 ? 3.752 9.043 9.719 1.00 66.12 109 ASN A N 1
ATOM 884 C CA . ASN A 1 109 ? 4.082 9.907 10.834 1.00 66.12 109 ASN A CA 1
ATOM 885 C C . ASN A 1 109 ? 5.577 10.235 10.772 1.00 66.12 109 ASN A C 1
ATOM 887 O O . ASN A 1 109 ? 6.435 9.354 10.776 1.00 66.12 109 ASN A O 1
ATOM 891 N N . HIS A 1 110 ? 5.916 11.524 10.803 1.00 55.22 110 HIS A N 1
ATOM 892 C CA . HIS A 1 110 ? 7.310 11.954 10.963 1.00 55.22 110 HIS A CA 1
ATOM 893 C C . HIS A 1 110 ? 7.886 11.620 12.357 1.00 55.22 110 HIS A C 1
ATOM 895 O O . HIS A 1 110 ? 9.078 11.816 12.587 1.00 55.22 110 HIS A O 1
ATOM 901 N N . SER A 1 111 ? 7.057 11.116 13.281 1.00 53.44 111 SER A N 1
ATOM 902 C CA . SER A 1 111 ? 7.468 10.604 14.589 1.00 53.44 111 SER A CA 1
ATOM 903 C C . SER A 1 111 ? 7.560 9.078 14.566 1.00 53.44 111 SER A C 1
ATOM 905 O O . SER A 1 111 ? 6.583 8.395 14.259 1.00 53.44 111 SER A O 1
ATOM 907 N N . ILE A 1 112 ? 8.729 8.555 14.941 1.00 52.56 112 ILE A N 1
ATOM 908 C CA . ILE A 1 112 ? 9.047 7.117 14.989 1.00 52.56 112 ILE A CA 1
ATOM 909 C C . ILE A 1 112 ? 8.182 6.379 16.029 1.00 52.56 112 ILE A C 1
ATOM 911 O O . ILE A 1 112 ? 7.979 5.177 15.918 1.00 52.56 112 ILE A O 1
ATOM 915 N N . GLU A 1 113 ? 7.637 7.091 17.017 1.00 55.25 113 GLU A N 1
ATOM 916 C CA . GLU A 1 113 ? 6.903 6.494 18.140 1.00 55.25 113 GLU A CA 1
ATOM 917 C C . GLU A 1 113 ? 5.445 6.143 17.810 1.00 55.25 113 GLU A C 1
ATOM 919 O O . GLU A 1 113 ? 4.826 5.368 18.537 1.00 55.25 113 GLU A O 1
ATOM 924 N N . ASN A 1 114 ? 4.879 6.696 16.729 1.00 63.31 114 ASN A N 1
ATOM 925 C CA . ASN A 1 114 ? 3.486 6.452 16.365 1.00 63.31 114 ASN A CA 1
ATOM 926 C C . ASN A 1 114 ? 3.383 5.499 15.168 1.00 63.31 114 ASN A C 1
ATOM 928 O O . ASN A 1 114 ? 3.473 5.904 14.007 1.00 63.31 114 ASN A O 1
ATOM 932 N N . GLU A 1 115 ? 3.140 4.227 15.471 1.00 73.69 115 GLU A N 1
ATOM 933 C CA . GLU A 1 115 ? 2.982 3.144 14.497 1.00 73.69 115 GLU A CA 1
ATOM 934 C C . GLU A 1 115 ? 1.654 3.210 13.712 1.00 73.69 115 GLU A C 1
ATOM 936 O O . GLU A 1 115 ? 1.470 2.504 12.714 1.00 73.69 115 GLU A O 1
ATOM 941 N N . LEU A 1 116 ? 0.714 4.087 14.100 1.00 80.06 116 LEU A N 1
ATOM 942 C CA . LEU A 1 116 ? -0.568 4.251 13.405 1.00 80.06 116 LEU A CA 1
ATOM 943 C C . LEU A 1 116 ? -0.372 4.595 11.920 1.00 80.06 116 LEU A C 1
ATOM 945 O O . LEU A 1 116 ? -1.136 4.114 11.082 1.00 80.06 116 LEU A O 1
ATOM 949 N N . GLY A 1 117 ? 0.674 5.364 11.605 1.00 80.50 117 GLY A N 1
ATOM 950 C CA . GLY A 1 117 ? 1.054 5.809 10.263 1.00 80.50 117 GLY A CA 1
ATOM 951 C C . GLY A 1 117 ? 1.738 4.757 9.391 1.00 80.50 117 GLY A C 1
ATOM 952 O O . GLY A 1 117 ? 1.984 5.042 8.222 1.00 80.50 117 GLY A O 1
ATOM 953 N N . MET A 1 118 ? 2.037 3.566 9.922 1.00 84.44 118 MET A N 1
ATOM 954 C CA . MET A 1 118 ? 2.699 2.504 9.160 1.00 84.44 118 MET A CA 1
ATOM 955 C C . MET A 1 118 ? 1.781 1.962 8.064 1.00 84.44 118 MET A C 1
ATOM 957 O O . MET A 1 118 ? 0.675 1.473 8.354 1.00 84.44 118 MET A O 1
ATOM 961 N N . ILE A 1 119 ? 2.260 2.055 6.825 1.00 86.25 119 ILE A N 1
ATOM 962 C CA . ILE A 1 119 ? 1.618 1.551 5.616 1.00 86.25 119 ILE A CA 1
ATOM 963 C C . ILE A 1 119 ? 2.630 0.852 4.714 1.00 86.25 119 ILE A C 1
ATOM 965 O O . ILE A 1 119 ? 3.774 1.276 4.596 1.00 86.25 119 ILE A O 1
ATOM 969 N N . ASP A 1 120 ? 2.181 -0.199 4.051 1.00 85.06 120 ASP A N 1
ATOM 970 C CA . ASP A 1 120 ? 2.939 -0.937 3.058 1.00 85.06 120 ASP A CA 1
ATOM 971 C C . ASP A 1 120 ? 2.520 -0.474 1.659 1.00 85.06 120 ASP A C 1
ATOM 973 O O . ASP A 1 120 ? 1.327 -0.364 1.351 1.00 85.06 120 ASP A O 1
ATOM 977 N N . ILE A 1 121 ? 3.503 -0.196 0.806 1.00 84.69 121 ILE A N 1
ATOM 978 C CA . ILE A 1 121 ? 3.299 0.179 -0.593 1.00 84.69 121 ILE A CA 1
ATOM 979 C C . ILE A 1 121 ? 3.862 -0.933 -1.480 1.00 84.69 121 ILE A C 1
ATOM 981 O O . ILE A 1 121 ? 5.044 -1.272 -1.419 1.00 84.69 121 ILE A O 1
ATOM 985 N N . PHE A 1 122 ? 3.022 -1.473 -2.357 1.00 82.25 122 PHE A N 1
ATOM 986 C CA . PHE A 1 122 ? 3.396 -2.509 -3.313 1.00 82.25 122 PHE A CA 1
ATOM 987 C C . PHE A 1 122 ? 3.295 -1.951 -4.733 1.00 82.25 122 PHE A C 1
ATOM 989 O O . PHE A 1 122 ? 2.183 -1.779 -5.242 1.00 82.25 122 PHE A O 1
ATOM 996 N N . PRO A 1 123 ? 4.420 -1.635 -5.393 1.00 75.94 123 PRO A N 1
ATOM 997 C CA . PRO A 1 123 ? 4.396 -1.270 -6.802 1.00 75.94 123 PRO A CA 1
ATOM 998 C C . PRO A 1 123 ? 4.053 -2.490 -7.667 1.00 75.94 123 PRO A C 1
ATOM 1000 O O . PRO A 1 123 ? 4.611 -3.573 -7.496 1.00 75.94 123 PRO A O 1
ATOM 1003 N N . GLU A 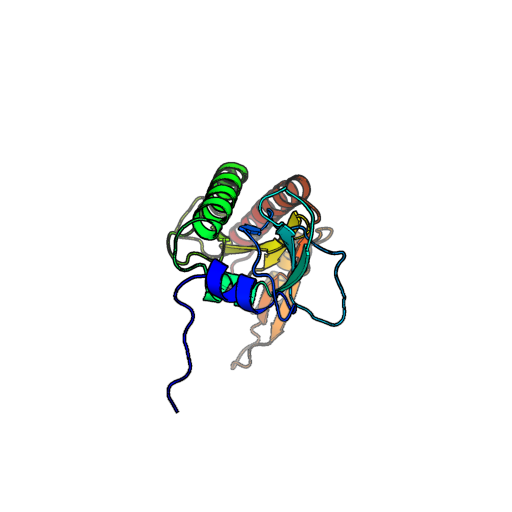1 124 ? 3.160 -2.306 -8.634 1.00 76.31 124 GLU A N 1
ATOM 1004 C CA . GLU A 1 124 ? 2.768 -3.329 -9.601 1.00 76.31 124 GLU A CA 1
ATOM 1005 C C . GLU A 1 124 ? 3.458 -3.117 -10.962 1.00 76.31 124 GLU A C 1
ATOM 1007 O O . GLU A 1 124 ? 3.848 -2.012 -11.344 1.00 76.31 124 GLU A O 1
ATOM 1012 N N . ALA A 1 125 ? 3.580 -4.191 -11.748 1.00 64.56 125 ALA A N 1
ATOM 1013 C CA . ALA A 1 125 ? 4.280 -4.172 -13.038 1.00 64.56 125 ALA A CA 1
ATOM 1014 C C . ALA A 1 125 ? 3.659 -3.227 -14.089 1.00 64.56 125 ALA A C 1
ATOM 1016 O O . ALA A 1 125 ? 4.348 -2.772 -14.999 1.00 64.56 125 ALA A O 1
ATOM 1017 N N . ASN A 1 126 ? 2.366 -2.924 -13.969 1.00 67.62 126 ASN A N 1
ATOM 1018 C CA . ASN A 1 126 ? 1.629 -1.992 -14.828 1.00 67.62 126 ASN A CA 1
ATOM 1019 C C . ASN A 1 126 ? 1.779 -0.517 -14.402 1.00 67.62 126 ASN A C 1
ATOM 1021 O O . ASN A 1 126 ? 1.129 0.336 -15.000 1.00 67.62 126 ASN A O 1
ATOM 1025 N N . GLY A 1 127 ? 2.595 -0.218 -13.385 1.00 67.06 127 GLY A N 1
ATOM 1026 C CA . GLY A 1 127 ? 2.815 1.141 -12.884 1.00 67.06 127 GLY A CA 1
ATOM 1027 C C . GLY A 1 127 ? 1.789 1.624 -11.855 1.00 67.06 127 GLY A C 1
ATOM 1028 O O . GLY A 1 127 ? 1.931 2.746 -11.377 1.00 67.06 127 GLY A O 1
ATOM 1029 N N . SER A 1 128 ? 0.801 0.793 -11.494 1.00 78.75 128 SER A N 1
ATOM 1030 C CA . SER A 1 128 ? -0.086 1.060 -10.358 1.00 78.75 128 SER A CA 1
ATOM 1031 C C . SER A 1 128 ? 0.562 0.667 -9.036 1.00 78.75 128 SER A C 1
ATOM 1033 O O . SER A 1 128 ? 1.595 -0.003 -9.000 1.00 78.75 128 SER A O 1
ATOM 1035 N N . TYR A 1 129 ? -0.061 1.082 -7.940 1.00 84.38 129 TYR A N 1
ATOM 1036 C CA . TYR A 1 129 ? 0.396 0.777 -6.592 1.00 84.38 129 TYR A CA 1
ATOM 1037 C C . TYR A 1 129 ? -0.760 0.235 -5.766 1.00 84.38 129 TYR A C 1
ATOM 1039 O O . TYR A 1 129 ? -1.906 0.656 -5.930 1.00 84.38 129 TYR A O 1
ATOM 1047 N N . ILE A 1 130 ? -0.453 -0.681 -4.858 1.00 87.56 130 ILE A N 1
ATOM 1048 C CA . ILE A 1 130 ? -1.379 -1.139 -3.829 1.00 87.56 130 ILE A CA 1
ATOM 1049 C C . ILE A 1 130 ? -0.873 -0.605 -2.496 1.00 87.56 130 ILE A C 1
ATOM 1051 O O . ILE A 1 130 ? 0.301 -0.754 -2.165 1.00 87.56 130 ILE A O 1
ATOM 1055 N N . LEU A 1 131 ? -1.763 0.033 -1.747 1.00 89.12 131 LEU A N 1
ATOM 1056 C CA . LEU A 1 131 ? -1.521 0.467 -0.384 1.00 89.12 131 LEU A CA 1
ATOM 1057 C C . LEU A 1 131 ? -2.239 -0.488 0.561 1.00 89.12 131 LEU A C 1
ATOM 1059 O O . LEU A 1 131 ? -3.454 -0.672 0.437 1.00 89.12 131 LEU A O 1
ATOM 1063 N N . GLU A 1 132 ? -1.519 -1.046 1.527 1.00 86.75 132 GLU A N 1
ATOM 1064 C CA . GLU A 1 132 ? -2.103 -1.907 2.555 1.00 86.75 13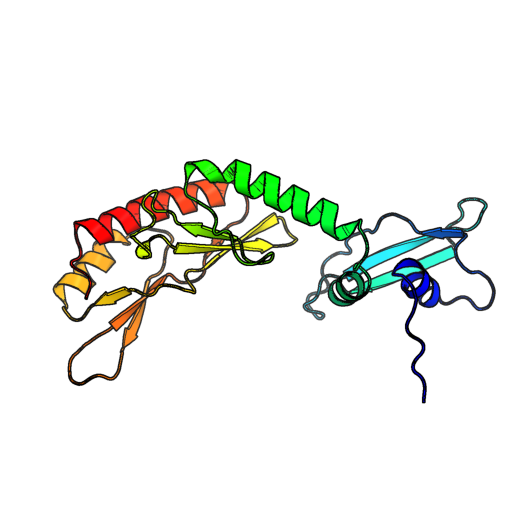2 GLU A CA 1
ATOM 1065 C C . GLU A 1 132 ? -1.571 -1.553 3.935 1.00 86.75 132 GLU A C 1
ATOM 1067 O O . GLU A 1 132 ? -0.406 -1.224 4.111 1.00 86.75 132 GLU A O 1
ATOM 1072 N N . LYS A 1 133 ? -2.428 -1.652 4.950 1.00 81.62 133 LYS A N 1
ATOM 1073 C CA . LYS A 1 133 ? -2.024 -1.490 6.345 1.00 81.62 133 LYS A CA 1
ATOM 1074 C C . LYS A 1 133 ? -1.952 -2.862 7.001 1.00 81.62 133 LYS A C 1
ATOM 1076 O O . LYS A 1 133 ? -2.908 -3.271 7.657 1.00 81.62 133 LYS A O 1
ATOM 1081 N N . THR A 1 134 ? -0.858 -3.592 6.776 1.00 68.69 134 THR A N 1
ATOM 1082 C CA . THR A 1 134 ? -0.772 -5.007 7.194 1.00 68.69 134 THR A CA 1
ATOM 1083 C C . THR A 1 134 ? -0.246 -5.195 8.615 1.00 68.69 134 THR A C 1
ATOM 1085 O O . THR A 1 134 ? -0.587 -6.178 9.270 1.00 68.69 134 THR A O 1
ATOM 1088 N N . ARG A 1 135 ? 0.558 -4.247 9.113 1.00 67.25 135 ARG A N 1
ATOM 1089 C CA . ARG A 1 135 ? 1.343 -4.441 10.342 1.00 67.25 135 ARG A CA 1
ATOM 1090 C C . ARG A 1 135 ? 0.678 -3.933 11.614 1.00 67.25 135 ARG A C 1
ATOM 1092 O O . ARG A 1 135 ? 0.820 -4.543 12.668 1.00 67.25 135 ARG A O 1
ATOM 1099 N N . VAL A 1 136 ? -0.042 -2.816 11.528 1.00 73.50 136 VAL A N 1
ATOM 1100 C CA . VAL A 1 136 ? -0.508 -2.094 12.718 1.00 73.50 136 VAL A CA 1
ATOM 1101 C C . VAL A 1 136 ? -2.000 -1.829 12.601 1.00 73.50 136 VAL A C 1
ATOM 1103 O O . VAL A 1 136 ? -2.418 -0.853 11.977 1.00 73.50 136 VAL A O 1
ATOM 1106 N N . SER A 1 137 ? -2.805 -2.698 13.201 1.00 78.12 137 SER A N 1
ATOM 1107 C CA . SER A 1 137 ? -4.223 -2.436 13.454 1.00 78.12 137 SER A CA 1
ATOM 1108 C C . SER A 1 137 ? -4.389 -1.565 14.698 1.00 78.12 137 SER A C 1
ATOM 1110 O O . SER A 1 137 ? -3.576 -1.632 15.619 1.00 78.12 137 SER A O 1
ATOM 1112 N N . PHE A 1 138 ? -5.474 -0.796 14.775 1.00 84.00 138 PHE A N 1
ATOM 1113 C CA . PHE A 1 138 ? -5.844 -0.080 16.000 1.00 84.00 138 PHE A CA 1
ATOM 1114 C C . PHE A 1 138 ? -7.174 -0.582 16.552 1.00 84.00 138 PHE A C 1
ATOM 1116 O O . PHE A 1 138 ? -8.008 -1.116 15.819 1.00 84.00 138 PHE A O 1
ATOM 1123 N N . TYR A 1 139 ? -7.373 -0.436 17.862 1.00 88.56 139 TYR A N 1
ATOM 1124 C CA . TYR A 1 139 ? -8.509 -1.030 18.557 1.00 88.56 139 TYR A CA 1
ATOM 1125 C C . TYR A 1 139 ? -9.447 0.018 19.141 1.00 88.56 139 TYR A C 1
ATOM 1127 O O . TYR A 1 139 ? -9.019 1.062 19.630 1.00 88.56 139 TYR A O 1
ATOM 1135 N N . VAL A 1 140 ? -10.743 -0.299 19.115 1.00 89.56 140 VAL A N 1
ATOM 1136 C CA . VAL A 1 140 ? -11.791 0.510 19.743 1.00 89.56 140 VAL A CA 1
ATOM 1137 C C . VAL A 1 140 ? -12.838 -0.365 20.425 1.00 89.56 140 VAL A C 1
ATOM 1139 O O . VAL A 1 140 ? -13.292 -1.373 19.881 1.00 89.56 140 VAL A O 1
ATOM 1142 N N . SER A 1 141 ? -13.266 0.041 21.615 1.00 88.19 141 SER A N 1
ATOM 1143 C CA . SER A 1 141 ? -14.284 -0.658 22.414 1.00 88.19 141 SER A CA 1
ATOM 1144 C C . SER A 1 141 ? -15.579 0.135 22.592 1.00 88.19 141 SER A C 1
ATOM 1146 O O . SER A 1 141 ? -16.636 -0.445 22.845 1.00 88.19 141 SER A O 1
ATOM 1148 N N . GLU A 1 142 ? -15.536 1.457 22.414 1.00 86.38 142 GLU A N 1
ATOM 1149 C CA . GLU A 1 142 ? -16.674 2.344 22.660 1.00 86.38 142 GLU A CA 1
ATOM 1150 C C . GLU A 1 142 ? -17.384 2.773 21.374 1.00 86.38 142 GLU A C 1
ATOM 1152 O O . GLU A 1 142 ? -16.761 3.209 20.406 1.00 86.38 142 GLU A O 1
ATOM 1157 N N . TYR A 1 143 ? -18.718 2.772 21.408 1.00 87.00 143 TYR A N 1
ATOM 1158 C CA . TYR A 1 143 ? -19.556 3.218 20.292 1.00 87.00 143 TYR A CA 1
ATOM 1159 C C . TYR A 1 143 ? -19.219 4.644 19.818 1.00 87.00 143 TYR A C 1
ATOM 1161 O O . TYR A 1 143 ? -19.075 4.877 18.623 1.00 87.00 143 TYR A O 1
ATOM 1169 N N . ARG A 1 144 ? -18.975 5.582 20.744 1.00 88.38 144 ARG A N 1
ATOM 1170 C CA . ARG A 1 144 ? -18.585 6.962 20.397 1.00 88.38 144 ARG A CA 1
ATOM 1171 C C . ARG A 1 144 ? -17.252 7.042 19.646 1.00 88.38 144 ARG A C 1
ATOM 1173 O O . ARG A 1 144 ? -17.074 7.933 18.820 1.00 88.38 144 ARG A O 1
ATOM 1180 N N . LYS A 1 145 ? -16.306 6.138 19.931 1.00 89.38 145 LYS A N 1
ATOM 1181 C CA . LYS A 1 145 ? -15.024 6.057 19.208 1.00 89.38 145 LYS A CA 1
ATOM 1182 C C . LYS A 1 145 ? -15.254 5.551 17.783 1.00 89.38 145 LYS A C 1
ATOM 1184 O O . LYS A 1 145 ? -14.704 6.115 16.845 1.00 89.38 145 LYS A O 1
ATOM 1189 N N . ILE A 1 146 ? -16.133 4.562 17.620 1.00 89.62 146 ILE A N 1
ATOM 1190 C CA . ILE A 1 146 ? -16.544 4.040 16.308 1.00 89.62 146 ILE A CA 1
ATOM 1191 C C . ILE A 1 146 ? -17.226 5.133 15.469 1.00 89.62 146 ILE A C 1
ATOM 1193 O O . ILE A 1 146 ? -16.849 5.335 14.318 1.00 89.62 146 ILE A O 1
ATOM 1197 N N . GLU A 1 147 ? -18.173 5.888 16.039 1.00 90.75 147 GLU A N 1
ATOM 1198 C CA . GLU A 1 147 ? -18.827 7.008 15.339 1.00 90.75 147 GLU A CA 1
ATOM 1199 C C . GLU A 1 147 ? -17.827 8.073 14.878 1.00 90.75 147 GLU A C 1
ATOM 1201 O O . GLU A 1 147 ? -17.897 8.543 13.742 1.00 90.75 147 GLU A O 1
ATOM 1206 N N . LYS A 1 148 ? -16.860 8.430 15.733 1.00 92.31 148 LYS A N 1
ATOM 1207 C CA . LYS A 1 148 ? -15.796 9.372 15.366 1.00 92.31 148 LYS A CA 1
ATOM 1208 C C . LYS A 1 148 ? -14.933 8.851 14.222 1.00 92.31 148 LYS A C 1
ATOM 1210 O O . LYS A 1 148 ? -14.655 9.611 13.301 1.00 92.31 148 LYS A O 1
ATOM 1215 N N . LEU A 1 149 ? -14.549 7.573 14.247 1.00 91.00 149 LEU A N 1
ATOM 1216 C CA . LEU A 1 149 ? -13.804 6.957 13.146 1.00 91.00 149 LEU A CA 1
ATOM 1217 C C . LEU A 1 149 ? -14.585 7.045 11.833 1.00 91.00 149 LEU A C 1
ATOM 1219 O O . LEU A 1 149 ? -14.039 7.503 10.832 1.00 91.00 149 LEU A O 1
ATOM 1223 N N . PHE A 1 150 ? -15.876 6.704 11.840 1.00 90.94 150 PHE A N 1
ATOM 1224 C CA . PHE A 1 150 ? -16.714 6.875 10.653 1.00 90.94 150 PHE A CA 1
ATOM 1225 C C . PHE A 1 150 ? -16.760 8.328 10.189 1.00 90.94 150 PHE A C 1
ATOM 1227 O O . PHE A 1 150 ? -16.600 8.578 9.001 1.00 90.94 150 PHE A O 1
ATOM 1234 N N . SER A 1 151 ? -16.921 9.284 11.105 1.00 92.56 151 SER A N 1
ATOM 1235 C CA . SER A 1 151 ? -16.951 10.708 10.759 1.00 92.56 151 SER A CA 1
ATOM 1236 C C . SER A 1 151 ? -15.637 11.210 10.162 1.00 92.56 151 SER A C 1
ATOM 1238 O O . SER A 1 151 ? -15.674 12.092 9.309 1.00 92.56 151 SER A O 1
ATOM 1240 N N . ILE A 1 152 ? -14.490 10.698 10.614 1.00 93.19 152 ILE A N 1
ATOM 1241 C CA . ILE A 1 152 ? -13.176 11.093 10.092 1.00 93.19 152 ILE A CA 1
ATOM 1242 C C . ILE A 1 152 ? -13.008 10.588 8.659 1.00 93.19 152 ILE A C 1
ATOM 1244 O O . ILE A 1 152 ? -12.598 11.353 7.792 1.00 93.19 152 ILE A O 1
ATOM 1248 N N . PHE A 1 153 ? -13.361 9.326 8.408 1.00 92.81 153 PHE A N 1
ATOM 1249 C CA . PHE A 1 153 ? -13.185 8.677 7.106 1.00 92.81 153 PHE A CA 1
ATOM 1250 C C . PHE A 1 153 ? -14.347 8.913 6.130 1.00 92.81 153 PHE A C 1
ATOM 1252 O O . PHE A 1 153 ? -14.256 8.526 4.961 1.00 92.81 153 PHE A O 1
ATOM 1259 N N . TYR A 1 154 ? -15.434 9.548 6.575 1.00 91.06 154 TYR A N 1
ATOM 1260 C CA . TYR A 1 154 ? -16.611 9.800 5.751 1.00 91.06 154 TYR A CA 1
ATOM 1261 C C . TYR A 1 154 ? -16.261 10.629 4.509 1.00 91.06 154 TYR A C 1
ATOM 1263 O O . TYR A 1 154 ? -15.677 11.707 4.604 1.00 91.06 154 TYR A O 1
ATOM 1271 N N . GLY A 1 155 ? -16.643 10.123 3.335 1.00 88.12 155 GLY A N 1
ATOM 1272 C CA . GLY A 1 155 ? -16.359 10.759 2.046 1.00 88.12 155 GLY A CA 1
ATOM 1273 C C . GLY A 1 155 ? -14.924 10.579 1.542 1.00 88.12 155 GLY A C 1
ATOM 1274 O O . GLY A 1 155 ? -14.610 11.075 0.463 1.00 88.12 155 GLY A O 1
ATOM 1275 N N . SER A 1 156 ? -14.062 9.872 2.279 1.00 92.62 156 SER A N 1
ATOM 1276 C CA . SER A 1 156 ? -12.736 9.484 1.790 1.00 92.62 156 SER A CA 1
ATOM 1277 C C . SER A 1 156 ? -12.801 8.230 0.910 1.00 92.62 156 SER A C 1
ATOM 1279 O O . SER A 1 156 ? -13.772 7.474 0.946 1.00 92.62 156 SER A O 1
ATOM 1281 N N . VAL A 1 157 ? -11.737 7.986 0.142 1.00 91.69 157 VAL A N 1
ATOM 1282 C CA . VAL A 1 157 ? -11.565 6.759 -0.660 1.00 91.69 157 VAL A CA 1
ATOM 1283 C C . VAL A 1 157 ? -11.253 5.521 0.193 1.00 91.69 157 VAL A C 1
ATOM 1285 O O . VAL A 1 157 ? -11.302 4.394 -0.296 1.00 91.69 157 VAL A O 1
ATOM 1288 N N . PHE A 1 158 ? -10.937 5.710 1.476 1.00 91.88 158 PHE A N 1
ATOM 1289 C CA . PHE A 1 158 ? -10.518 4.637 2.367 1.00 91.88 158 PHE A CA 1
ATOM 1290 C C . PHE A 1 158 ? -11.716 3.971 3.034 1.00 91.88 158 PHE A C 1
ATOM 1292 O O . PHE A 1 158 ? -12.570 4.618 3.639 1.00 91.88 158 PHE A O 1
ATOM 1299 N N . SER A 1 159 ? -11.740 2.642 2.974 1.00 90.62 159 SER A N 1
ATOM 1300 C CA . SER A 1 159 ? -12.779 1.833 3.607 1.00 90.62 159 SER A CA 1
ATOM 1301 C C . SER A 1 159 ? -12.265 1.192 4.889 1.00 90.62 159 SER A C 1
ATOM 1303 O O . SER A 1 159 ? -11.346 0.368 4.854 1.00 90.62 159 SER A O 1
ATOM 1305 N N . LEU A 1 160 ? -12.896 1.533 6.013 1.00 89.62 160 LEU A N 1
ATOM 1306 C CA . LEU A 1 160 ? -12.630 0.906 7.304 1.00 89.62 160 LEU A CA 1
ATOM 1307 C C . LEU A 1 160 ? -13.305 -0.466 7.396 1.00 89.62 160 LEU A C 1
ATOM 1309 O O . LEU A 1 160 ? -14.490 -0.615 7.091 1.00 89.62 160 LEU A O 1
ATOM 1313 N N . LYS A 1 161 ? -12.559 -1.457 7.877 1.00 89.69 161 LYS A N 1
ATOM 1314 C CA . LYS A 1 161 ? -13.061 -2.781 8.250 1.00 89.69 161 LYS A CA 1
ATOM 1315 C C . LYS A 1 161 ? -12.973 -2.940 9.760 1.00 89.69 161 LYS A C 1
ATOM 1317 O O . LYS A 1 161 ? -11.927 -2.696 10.353 1.00 89.69 161 LYS A O 1
ATOM 1322 N N . PHE A 1 162 ? -14.075 -3.378 10.360 1.00 89.12 162 PHE A N 1
ATOM 1323 C CA . PHE A 1 162 ? -14.186 -3.621 11.794 1.00 89.12 162 PHE A CA 1
ATOM 1324 C C . PHE A 1 162 ? -14.323 -5.120 12.037 1.00 89.12 162 PHE A C 1
ATOM 1326 O O . PHE A 1 162 ? -15.359 -5.711 11.728 1.00 89.12 162 PHE A O 1
ATOM 1333 N N . ASN A 1 163 ? -13.297 -5.726 12.622 1.00 89.94 163 ASN A N 1
ATOM 1334 C CA . ASN A 1 163 ? -13.311 -7.130 13.008 1.00 89.94 163 ASN A CA 1
ATOM 1335 C C . ASN A 1 163 ? -13.548 -7.223 14.514 1.00 89.94 163 ASN A C 1
ATOM 1337 O O . ASN A 1 163 ? -12.813 -6.645 15.314 1.00 89.94 163 ASN A O 1
ATOM 1341 N N . ARG A 1 164 ? -14.601 -7.931 14.932 1.00 88.38 164 ARG A N 1
ATOM 1342 C CA . ARG A 1 164 ? -14.868 -8.118 16.362 1.00 88.38 164 ARG A CA 1
ATOM 1343 C C . ARG A 1 164 ? -13.815 -9.044 16.966 1.00 88.38 164 ARG A C 1
ATOM 1345 O O . ARG A 1 164 ? -13.682 -10.188 16.542 1.00 88.38 164 ARG A O 1
ATOM 1352 N N . VAL A 1 165 ? -13.149 -8.575 18.015 1.00 89.56 165 VAL A N 1
ATOM 1353 C CA . VAL A 1 165 ? -12.212 -9.377 18.801 1.00 89.56 165 VAL A CA 1
ATOM 1354 C C . VAL A 1 165 ? -12.986 -10.067 19.922 1.00 89.56 165 VAL A C 1
ATOM 1356 O O . VAL A 1 165 ? -13.694 -9.424 20.702 1.00 89.56 165 VAL A O 1
ATOM 1359 N N . PHE A 1 166 ? -12.873 -11.391 20.011 1.00 82.62 166 PHE A N 1
ATOM 1360 C CA . PHE A 1 166 ? -13.575 -12.185 21.021 1.00 82.62 166 PHE A CA 1
ATOM 1361 C C . PHE A 1 166 ? -12.854 -12.133 22.374 1.00 82.62 166 PHE A C 1
ATOM 1363 O O . PHE A 1 166 ? -12.150 -13.058 22.768 1.00 82.62 166 PHE A O 1
ATOM 1370 N N . VAL A 1 167 ? -13.059 -11.032 23.096 1.00 84.94 167 VAL A N 1
ATOM 1371 C CA . VAL A 1 167 ? -12.650 -10.851 24.498 1.00 84.94 167 VAL A CA 1
ATOM 1372 C C . VAL A 1 167 ? -13.873 -10.642 25.399 1.00 84.94 167 VAL A C 1
ATOM 1374 O O . VAL A 1 167 ? -15.011 -10.605 24.932 1.00 84.94 167 VAL A O 1
ATOM 1377 N N . LYS A 1 168 ? -13.662 -10.541 26.720 1.00 84.38 168 LYS A N 1
ATOM 1378 C CA . LYS A 1 168 ? -14.747 -10.432 27.719 1.00 84.38 168 LYS A CA 1
ATOM 1379 C C . LYS A 1 168 ? -15.609 -9.165 27.578 1.00 84.38 168 LYS A C 1
ATOM 1381 O O . LYS A 1 168 ? -16.703 -9.125 28.131 1.00 84.38 168 LYS A O 1
ATOM 1386 N N . TRP A 1 169 ? -15.135 -8.149 26.863 1.00 83.12 169 TRP A N 1
ATOM 1387 C CA . TRP A 1 169 ? -15.848 -6.905 26.564 1.00 83.12 169 TRP A CA 1
ATOM 1388 C C . TRP A 1 169 ? -15.920 -6.671 25.049 1.00 83.12 169 TRP A C 1
ATOM 1390 O O . TRP A 1 169 ? -15.294 -7.380 24.264 1.00 83.12 169 TRP A O 1
ATOM 1400 N N . VAL A 1 170 ? -16.714 -5.690 24.617 1.00 83.94 170 VAL A N 1
ATOM 1401 C CA . VAL A 1 170 ? -16.795 -5.318 23.198 1.00 83.94 170 VAL A CA 1
ATOM 1402 C C . VAL A 1 170 ? -15.484 -4.651 22.792 1.00 83.94 170 VAL A C 1
ATOM 1404 O O . VAL A 1 170 ? -15.119 -3.629 23.359 1.00 83.94 170 VAL A O 1
ATOM 1407 N N . ARG A 1 171 ? -14.778 -5.235 21.824 1.00 89.38 171 ARG A N 1
ATOM 1408 C CA . ARG A 1 171 ? -13.566 -4.677 21.222 1.00 89.38 171 ARG A CA 1
ATOM 1409 C C . ARG A 1 171 ? -13.572 -4.990 19.732 1.00 89.38 171 ARG A C 1
ATOM 1411 O O . ARG A 1 171 ? -13.864 -6.122 19.339 1.00 89.38 171 ARG A O 1
ATOM 1418 N N . TYR A 1 172 ? -13.253 -3.995 18.924 1.00 89.50 172 TYR A N 1
ATOM 1419 C CA . TYR A 1 172 ? -13.076 -4.121 17.488 1.00 89.50 172 TYR A CA 1
ATOM 1420 C C . TYR A 1 172 ? -11.638 -3.801 17.136 1.00 89.50 172 TYR A C 1
ATOM 1422 O O . TYR A 1 172 ? -11.075 -2.824 17.623 1.00 89.50 172 TYR A O 1
ATOM 1430 N N . GLU A 1 173 ? -11.068 -4.639 16.291 1.00 90.75 173 GLU A N 1
ATOM 1431 C CA . GLU A 1 173 ? -9.887 -4.324 15.514 1.00 90.75 173 GLU A CA 1
ATOM 1432 C C . GLU A 1 173 ? -10.341 -3.550 14.275 1.00 90.75 173 GLU A C 1
ATOM 1434 O O . GLU A 1 173 ? -11.253 -3.981 13.560 1.00 90.75 173 GLU A O 1
ATOM 1439 N N . VAL A 1 174 ? -9.727 -2.399 14.040 1.00 89.50 174 VAL A N 1
ATOM 1440 C CA . VAL A 1 174 ? -10.005 -1.542 12.895 1.00 89.50 174 VAL A CA 1
ATOM 1441 C C . VAL A 1 174 ? -8.824 -1.615 11.945 1.00 89.50 174 VAL A C 1
ATOM 1443 O O . VAL A 1 174 ? -7.682 -1.344 12.319 1.00 89.50 174 VAL A O 1
ATOM 1446 N N . THR A 1 175 ? -9.124 -1.974 10.704 1.00 88.50 175 THR A N 1
ATOM 1447 C CA . THR A 1 175 ? -8.160 -2.038 9.604 1.00 88.50 175 THR A CA 1
ATOM 1448 C C . THR A 1 175 ? -8.633 -1.156 8.457 1.00 88.50 175 THR A C 1
ATOM 1450 O O . THR A 1 175 ? -9.829 -0.897 8.299 1.00 88.50 175 THR A O 1
ATOM 1453 N N . ILE A 1 176 ? -7.691 -0.677 7.651 1.00 89.19 176 ILE A N 1
ATOM 1454 C CA . ILE A 1 176 ? -7.987 0.036 6.408 1.00 89.19 176 ILE A CA 1
ATOM 1455 C C . ILE A 1 176 ? -7.848 -0.975 5.277 1.00 89.19 176 ILE A C 1
ATOM 1457 O O . ILE A 1 176 ? -6.848 -1.685 5.191 1.00 89.19 176 ILE A O 1
ATOM 1461 N N . SER A 1 177 ? -8.875 -1.076 4.438 1.00 89.19 177 SER A N 1
ATOM 1462 C CA . SER A 1 177 ? -8.856 -1.993 3.297 1.00 89.19 177 SER A CA 1
ATOM 1463 C C . SER A 1 177 ? -7.764 -1.607 2.306 1.00 89.19 177 SER A C 1
ATOM 1465 O O . SER A 1 177 ? -7.524 -0.420 2.093 1.00 89.19 177 SER A O 1
ATOM 1467 N N . SER A 1 178 ? -7.173 -2.614 1.661 1.00 91.12 178 SER A N 1
ATOM 1468 C CA . SER A 1 178 ? -6.238 -2.430 0.553 1.00 91.12 178 SER A CA 1
ATOM 1469 C C . SER A 1 178 ? -6.827 -1.496 -0.506 1.00 91.12 178 SER A C 1
ATOM 1471 O O . SER A 1 178 ? -7.974 -1.690 -0.930 1.00 91.12 178 SER A O 1
ATOM 1473 N N . LEU A 1 179 ? -6.044 -0.522 -0.956 1.00 93.44 179 LEU A N 1
ATOM 1474 C CA . LEU A 1 179 ? -6.449 0.434 -1.980 1.00 93.44 179 LEU A CA 1
ATOM 1475 C C . LEU A 1 179 ? -5.472 0.370 -3.149 1.00 93.44 179 LEU A C 1
ATOM 1477 O O . LEU A 1 179 ? -4.268 0.499 -2.960 1.00 93.44 179 LEU A O 1
ATOM 1481 N N . LYS A 1 180 ? -6.000 0.194 -4.359 1.00 92.75 180 LYS A N 1
ATOM 1482 C CA . LYS A 1 180 ? -5.219 0.254 -5.594 1.00 92.75 180 LYS A CA 1
ATOM 1483 C C . LYS A 1 180 ? -5.326 1.651 -6.197 1.00 92.75 180 LYS A C 1
ATOM 1485 O O . LYS A 1 180 ? -6.438 2.146 -6.353 1.00 92.75 180 LYS A O 1
ATOM 1490 N N . VAL A 1 181 ? -4.191 2.237 -6.559 1.00 91.44 181 VAL A N 1
ATOM 1491 C CA . VAL A 1 181 ? -4.071 3.558 -7.197 1.00 91.44 181 VAL A CA 1
ATOM 1492 C C . VAL A 1 181 ? -3.347 3.423 -8.530 1.00 91.44 181 VAL A C 1
ATOM 1494 O O . VAL A 1 181 ? -2.458 2.584 -8.668 1.00 91.44 181 VAL A O 1
ATOM 1497 N N . ALA A 1 182 ? -3.738 4.203 -9.530 1.00 84.88 182 ALA A N 1
ATOM 1498 C CA . ALA A 1 182 ? -3.333 4.007 -10.917 1.00 84.88 182 ALA A CA 1
ATOM 1499 C C . ALA A 1 182 ? -1.877 4.397 -11.195 1.00 84.88 182 ALA A C 1
ATOM 1501 O O . ALA A 1 182 ? -1.229 3.738 -12.006 1.00 84.88 182 ALA A O 1
ATOM 1502 N N . ASP A 1 183 ? -1.374 5.445 -10.541 1.00 81.25 183 ASP A N 1
ATOM 1503 C CA . ASP A 1 183 ? -0.043 5.994 -10.794 1.00 81.25 183 ASP A CA 1
ATOM 1504 C C . ASP A 1 183 ? 0.557 6.718 -9.573 1.00 81.25 183 ASP A C 1
ATOM 1506 O O . ASP A 1 183 ? -0.038 6.798 -8.496 1.00 81.25 183 ASP A O 1
ATOM 1510 N N . LEU A 1 184 ? 1.777 7.240 -9.741 1.00 84.38 184 LEU A N 1
ATOM 1511 C CA . LEU A 1 184 ? 2.531 7.916 -8.685 1.00 84.38 184 LEU A CA 1
ATOM 1512 C C . LEU A 1 184 ? 1.874 9.230 -8.228 1.00 84.38 184 LEU A C 1
ATOM 1514 O O . LEU A 1 184 ? 2.034 9.617 -7.071 1.00 84.38 184 LEU A O 1
ATOM 1518 N N . SER A 1 185 ? 1.163 9.933 -9.113 1.00 87.56 185 SER A N 1
ATOM 1519 C CA . SER A 1 185 ? 0.472 11.174 -8.754 1.00 87.56 185 SER A CA 1
ATOM 1520 C C . SER A 1 185 ? -0.694 10.866 -7.822 1.00 87.56 185 SER A C 1
ATOM 1522 O O . SER A 1 185 ? -0.799 11.459 -6.747 1.00 87.56 185 SER A O 1
ATOM 1524 N N . GLU A 1 186 ? -1.516 9.882 -8.193 1.00 89.75 186 GLU A N 1
ATOM 1525 C CA . GLU A 1 186 ? -2.624 9.415 -7.357 1.00 89.75 186 GLU A CA 1
ATOM 1526 C C . GLU A 1 186 ? -2.115 8.825 -6.034 1.00 89.75 186 GLU A C 1
ATOM 1528 O O . GLU A 1 186 ? -2.691 9.090 -4.977 1.00 89.75 186 GLU A O 1
ATOM 1533 N N . LEU A 1 187 ? -0.989 8.098 -6.055 1.00 89.31 187 LEU A N 1
ATOM 1534 C CA . LEU A 1 187 ? -0.340 7.596 -4.841 1.00 89.31 187 LEU A CA 1
ATOM 1535 C C . LEU A 1 187 ? 0.004 8.732 -3.870 1.00 89.31 187 LEU A C 1
ATOM 1537 O O . LEU A 1 187 ? -0.325 8.643 -2.689 1.00 89.31 187 LEU A O 1
ATOM 1541 N N . LYS A 1 188 ? 0.624 9.816 -4.347 1.00 89.44 188 LYS A N 1
ATOM 1542 C CA . LYS A 1 188 ? 0.994 10.965 -3.502 1.00 89.44 188 LYS A CA 1
ATOM 1543 C C . LYS A 1 188 ? -0.220 11.634 -2.865 1.00 89.44 188 LYS A C 1
ATOM 1545 O O . LYS A 1 188 ? -0.222 11.900 -1.662 1.00 89.44 188 LYS A O 1
ATOM 1550 N N . GLU A 1 189 ? -1.269 11.879 -3.647 1.00 92.62 189 GLU A N 1
ATOM 1551 C CA . GLU A 1 189 ? -2.518 12.456 -3.134 1.00 92.62 189 GLU A CA 1
ATOM 1552 C C . GLU A 1 189 ? -3.193 11.538 -2.109 1.00 92.62 189 GLU A C 1
ATOM 1554 O O . GLU A 1 189 ? -3.684 12.000 -1.071 1.00 92.62 189 GLU A O 1
ATOM 1559 N N . THR A 1 190 ? -3.154 10.231 -2.366 1.00 93.31 190 THR A N 1
ATOM 1560 C CA . THR A 1 190 ? -3.691 9.196 -1.481 1.00 93.31 190 THR A CA 1
ATOM 1561 C C . THR A 1 190 ? -2.930 9.155 -0.156 1.00 93.31 190 THR A C 1
ATOM 1563 O O . THR A 1 190 ? -3.557 9.238 0.900 1.00 93.31 190 THR A O 1
ATOM 1566 N N . LEU A 1 191 ? -1.592 9.111 -0.180 1.00 91.31 191 LEU A N 1
ATOM 1567 C CA . LEU A 1 191 ? -0.754 9.113 1.029 1.00 91.31 191 LEU A CA 1
ATOM 1568 C C . LEU A 1 191 ? -0.941 10.397 1.845 1.00 91.31 191 LEU A C 1
ATOM 1570 O O . LEU A 1 191 ? -1.097 10.335 3.065 1.00 91.31 191 LEU A O 1
ATOM 1574 N N . ARG A 1 192 ? -1.016 11.558 1.182 1.00 90.69 192 ARG A N 1
ATOM 1575 C CA . ARG A 1 192 ? -1.309 12.842 1.838 1.00 90.69 192 ARG A CA 1
ATOM 1576 C C . ARG A 1 192 ? -2.659 12.826 2.544 1.00 90.69 192 ARG A C 1
ATOM 1578 O O . ARG A 1 192 ? -2.768 13.250 3.693 1.00 90.69 192 ARG A O 1
ATOM 1585 N N . THR A 1 193 ? -3.692 12.356 1.849 1.00 93.12 193 THR A N 1
ATOM 1586 C CA . THR A 1 193 ? -5.048 12.271 2.400 1.00 93.12 193 THR A CA 1
ATOM 1587 C C . THR A 1 193 ? -5.071 11.325 3.592 1.00 93.12 193 THR A C 1
ATOM 1589 O O . THR A 1 193 ? -5.622 11.674 4.635 1.00 93.12 193 THR A O 1
ATOM 1592 N N . LEU A 1 194 ? -4.427 10.162 3.474 1.00 92.00 194 LEU A N 1
ATOM 1593 C CA . LEU A 1 194 ? -4.343 9.200 4.561 1.00 92.00 194 LEU A CA 1
ATOM 1594 C C . LEU A 1 194 ? -3.625 9.772 5.784 1.00 92.00 194 LEU A C 1
ATOM 1596 O O . LEU A 1 194 ? -4.145 9.638 6.886 1.00 92.00 194 LEU A O 1
ATOM 1600 N N . SER A 1 195 ? -2.490 10.449 5.597 1.00 89.06 195 SER A N 1
ATOM 1601 C CA . SER A 1 195 ? -1.743 11.093 6.686 1.00 89.06 195 SER A CA 1
ATOM 1602 C C . SER A 1 195 ? -2.635 12.056 7.485 1.00 89.06 195 SER A C 1
ATOM 1604 O O . SER A 1 195 ? -2.759 11.916 8.699 1.00 89.06 195 SER A O 1
ATOM 1606 N N . ILE A 1 196 ? -3.388 12.929 6.802 1.00 90.06 196 ILE A N 1
ATOM 1607 C CA . ILE A 1 196 ? -4.339 13.858 7.445 1.00 90.06 196 ILE A CA 1
ATOM 1608 C C . ILE A 1 196 ? -5.445 13.110 8.207 1.00 90.06 196 ILE A C 1
ATOM 1610 O O . ILE A 1 196 ? -5.884 13.543 9.275 1.00 90.06 196 ILE A O 1
ATOM 1614 N N . LEU A 1 197 ? -5.955 12.007 7.651 1.00 91.69 197 LEU A N 1
ATOM 1615 C CA . LEU A 1 197 ? -6.994 11.210 8.304 1.00 91.69 197 LEU A CA 1
ATOM 1616 C C . LEU A 1 197 ? -6.461 10.520 9.559 1.00 91.69 197 LEU A C 1
ATOM 1618 O O . LEU A 1 197 ? -7.114 10.580 10.598 1.00 91.69 197 LEU A O 1
ATOM 1622 N N . LEU A 1 198 ? -5.279 9.910 9.484 1.00 89.31 198 LEU A N 1
ATOM 1623 C CA . LEU A 1 198 ? -4.643 9.242 10.618 1.00 89.31 198 LEU A CA 1
ATOM 1624 C C . LEU A 1 198 ? -4.252 10.237 11.712 1.00 89.31 198 LEU A C 1
ATOM 1626 O O . LEU A 1 198 ? -4.484 9.956 12.884 1.00 89.31 198 LEU A O 1
ATOM 1630 N N . GLU A 1 199 ? -3.788 11.433 11.350 1.00 87.50 199 GLU A N 1
ATOM 1631 C CA . GLU A 1 199 ? -3.551 12.518 12.304 1.00 87.50 199 GLU A CA 1
ATOM 1632 C C . GLU A 1 199 ? -4.845 12.902 13.040 1.00 87.50 199 GLU A C 1
ATOM 1634 O O . GLU A 1 199 ? -4.856 13.060 14.261 1.00 87.50 199 GLU A O 1
ATOM 1639 N N . LYS A 1 200 ? -5.980 13.003 12.334 1.00 89.81 200 LYS A N 1
ATOM 1640 C CA . LYS A 1 200 ? -7.279 13.241 12.987 1.00 89.81 200 LYS A CA 1
ATOM 1641 C C . LYS A 1 200 ? -7.678 12.097 13.913 1.00 89.81 200 LYS A C 1
ATOM 1643 O O . LYS A 1 200 ? -8.272 12.371 14.954 1.00 89.81 200 LYS A O 1
ATOM 1648 N N . VAL A 1 201 ? -7.393 10.847 13.543 1.00 89.62 201 VAL A N 1
ATOM 1649 C CA . VAL A 1 201 ? -7.639 9.694 14.421 1.00 89.62 201 VAL A CA 1
ATOM 1650 C C . VAL A 1 201 ? -6.835 9.848 15.704 1.00 89.62 201 VAL A C 1
ATOM 1652 O O . VAL A 1 201 ? -7.439 9.846 16.771 1.00 89.62 201 VAL A O 1
ATOM 1655 N N . ASP A 1 202 ? -5.528 10.070 15.593 1.00 86.94 202 ASP A N 1
ATOM 1656 C CA . ASP A 1 202 ? -4.608 10.204 16.727 1.00 86.94 202 ASP A CA 1
ATOM 1657 C C . ASP A 1 202 ? -5.046 11.307 17.707 1.00 86.94 202 ASP A C 1
ATOM 1659 O O . ASP A 1 202 ? -5.114 11.106 18.918 1.00 86.94 202 ASP A O 1
ATOM 1663 N N . HIS A 1 203 ? -5.463 12.462 17.180 1.00 85.38 203 HIS A N 1
ATOM 1664 C CA . HIS A 1 203 ? -5.864 13.603 18.007 1.00 85.38 203 HIS A CA 1
ATOM 1665 C C . HIS A 1 203 ? -7.283 13.504 18.587 1.00 85.38 203 HIS A C 1
ATOM 1667 O O . HIS A 1 203 ? -7.572 14.109 19.623 1.00 85.38 203 HIS A O 1
ATOM 1673 N N . GLN A 1 204 ? -8.218 12.837 17.901 1.00 85.69 204 GLN A N 1
ATOM 1674 C CA . GLN A 1 204 ? -9.653 12.924 18.229 1.00 85.69 204 GLN A CA 1
ATOM 1675 C C . GLN A 1 204 ? -10.243 11.622 18.768 1.00 85.69 204 GLN A C 1
ATOM 1677 O O . GLN A 1 204 ? -11.309 11.643 19.412 1.00 85.69 204 GLN A O 1
ATOM 1682 N N . VAL A 1 205 ? -9.580 10.499 18.501 1.00 82.31 205 VAL A N 1
ATOM 1683 C CA . VAL A 1 205 ? -9.994 9.157 18.896 1.00 82.31 205 VAL A CA 1
ATOM 1684 C C . VAL A 1 205 ? -8.989 8.646 19.917 1.00 82.31 205 VAL A C 1
ATOM 1686 O O . VAL A 1 205 ? -7.857 8.331 19.593 1.00 82.31 205 VAL A O 1
ATOM 1689 N N . ASN A 1 206 ? -9.420 8.546 21.173 1.00 80.12 206 ASN A N 1
ATOM 1690 C CA . ASN A 1 206 ? -8.614 7.914 22.211 1.00 80.12 206 ASN A CA 1
ATOM 1691 C C . ASN A 1 206 ? -8.633 6.393 21.983 1.00 80.12 206 ASN A C 1
ATOM 1693 O O . ASN A 1 206 ? -9.580 5.730 22.416 1.00 80.12 206 ASN A O 1
ATOM 1697 N N . LEU A 1 207 ? -7.679 5.891 21.199 1.00 79.88 207 LEU A N 1
ATOM 1698 C CA . LEU A 1 207 ? -7.536 4.475 20.855 1.00 79.88 207 LEU A CA 1
ATOM 1699 C C . LEU A 1 207 ? -7.215 3.634 22.105 1.00 79.88 207 LEU A C 1
ATOM 1701 O O . LEU A 1 207 ? -6.730 4.167 23.103 1.00 79.88 207 LEU A O 1
ATOM 1705 N N . ASP A 1 208 ? -7.558 2.343 22.063 1.00 74.94 208 ASP A N 1
ATOM 1706 C CA . ASP A 1 208 ? -7.392 1.411 23.193 1.00 74.94 208 ASP A CA 1
ATOM 1707 C C . ASP A 1 208 ? -6.029 0.707 23.225 1.00 74.94 208 ASP A C 1
ATOM 1709 O O . ASP A 1 208 ? -5.577 0.254 22.144 1.00 74.94 208 ASP A O 1
#

Organism: NCBI:txid1358

Secondary structure (DSSP, 8-state):
------SSHHHHHHTTS--TT---SEEPPPB-PPP-TTS-S-EEEEEEE-TTS-EEEEEEEEHHHHHHH--SSHHHHHHHHHHHHHHHHHTTS-EE-SS-TT-EEEESSSSTT-GGGEEEEEE-TTS-EEEE--S--EEE-SHHHHHHHHHHHTTSSPPEEEEEEESSSEEEEEEEPPEEESSHHHHHHHHHHHHHHHHHHHHH----

Radius of gyration: 23.63 Å; chains: 1; bounding box: 46×53×66 Å

Foldseek 3Di:
DDDDDDPAPLSVQQVQLDDPPDGAPDKDDWDFDDDPPVPVFTKTKIFGAHPVRHTSDIDIDTPVSCVVRPPDDDVCVVLVVVVVVLCVLCVVQFDFDPDDPAWRWGQSDNDPPDCLRTWTWHQDPQAKIKIFDDPDWFKDQDPVLVVQLCVLCPPPPWDWDWDFDPDPGTMTTITTDIDMGNHPVRVNVNSVSVSVSSVSSVVPHPID

Sequence (208 aa):
MLRYEPENIMNALLKNFNSDDALPFYVSQFSIPLKNETLGEQMFEFKGYDKEGIEIGSCNAKESFLRYFSLSNQLIDVTLKRETELKEALKEYGNFSAEDDSLFEMNLNHSIENELGMIDIFPEANGSYILEKTRVSFYVSEYRKIEKLFSIFYGSVFSLKFNRVFVKWVRYEVTISSLKVADLSELKETLRTLSILLEKVDHQVNLD